Protein AF-A0A4Y9ZUT4-F1 (afdb_monomer_lite)

Secondary structure (DSSP, 8-state):
--PPPPPPP------------------------------------------HHHHHHHHHHHHHHHHHHHHHHHHHHHHHHHHHHHHHHHHHHHHHHHHHHHHHHHHHHHHHHHHHHHHHHHHHHHHHHIIIIIHHHTT----------S--------------------------TT--HHHHHH--PPP-PPP-----------PPPPPPP-----PPPP--SS--HHHHHHHHHHHHHHHHHHHHHTT-HHHHHHHHHTT--

Sequence (265 aa):
MKEARPVPQRSLFGISTESASNFASTRLTRSRSFARYIIQTVPANPPRMASNLSVLTKSHQIIASKKRQRKQQIKEITEFLTGFHKRKLAKTEEGKKKAIERDKQERLETRREQRKMLAEQAIENAAKVEKAYGAVIAGSDDDDEEWTGFGSDAKGKGKDEAEYSDEEQVATVTVVEDFDPDTLIHGEAPIPRSPSAGDVEPRQRAIKSEKPLKKVEKLKPKKIKYQTKAARKAETGKQRARRTEKAERAGGKASREKGKKGRKR

pLDDT: mean 71.62, std 17.48, range [37.62, 98.19]

Radius of gyration: 43.78 Å; chains: 1; bounding box: 89×67×124 Å

Foldseek 3Di:
DDDDDDDDDDDDDDDDDDDDDDPPPPPPPDDDDDDDPPPPPPPPDDPPPQPPVNVVVVVVVVVVVVVVVVVVVVVVVVCVVCVVVVVVVVVVVVVVVVVVVVVVVVVVVVVVVVVVVVVVVVVVVVVVCCVVCVVVVVPDPDDPPPPPPPDDDDDDPDPPPPPPPPPPPPPDDDDDPPPDVCCVVPNDDDDDDDDDDDDDDDDDDDDDDDDDDDDPPDDDPDPPVDDDPVVVVVVVVVVVVVVVVVLVVVCHPVNVVVVVVVPPD

Structure (mmCIF, N/CA/C/O backbone):
data_AF-A0A4Y9ZUT4-F1
#
_entry.id   AF-A0A4Y9ZUT4-F1
#
loop_
_atom_site.group_PDB
_atom_site.id
_atom_site.type_symbol
_atom_site.label_atom_id
_atom_site.label_alt_id
_atom_site.label_comp_id
_atom_site.label_asym_id
_atom_site.label_entity_id
_atom_site.label_seq_id
_atom_site.pdbx_PDB_ins_code
_atom_site.Cartn_x
_atom_site.Cartn_y
_atom_site.Cartn_z
_atom_site.occupancy
_atom_site.B_iso_or_equiv
_atom_site.auth_seq_id
_atom_site.auth_comp_id
_atom_site.auth_asym_id
_atom_site.auth_atom_id
_atom_site.pdbx_PDB_model_num
ATOM 1 N N . MET A 1 1 ? 11.509 -34.271 -36.272 1.00 47.62 1 MET A N 1
ATOM 2 C CA . MET A 1 1 ? 12.470 -34.065 -35.168 1.00 47.62 1 MET A CA 1
ATOM 3 C C . MET A 1 1 ? 11.773 -33.220 -34.113 1.00 47.62 1 MET A C 1
ATOM 5 O O . MET A 1 1 ? 11.338 -32.126 -34.438 1.00 47.62 1 MET A O 1
ATOM 9 N N . LYS A 1 2 ? 11.495 -33.775 -32.926 1.00 48.88 2 LYS A N 1
ATOM 10 C CA . LYS A 1 2 ? 10.764 -33.080 -31.852 1.00 48.88 2 LYS A CA 1
ATOM 11 C C . LYS A 1 2 ? 11.789 -32.565 -30.843 1.00 48.88 2 LYS A C 1
ATOM 13 O O . LYS A 1 2 ? 12.404 -33.373 -30.157 1.00 48.88 2 LYS A O 1
ATOM 18 N N . GLU A 1 3 ? 11.984 -31.252 -30.797 1.00 59.66 3 GLU A N 1
ATOM 19 C CA . GLU A 1 3 ? 12.875 -30.598 -29.837 1.00 59.66 3 GLU A CA 1
ATOM 20 C C . GLU A 1 3 ? 12.302 -30.690 -28.417 1.00 59.66 3 GLU A C 1
ATOM 22 O O . GLU A 1 3 ? 11.172 -30.275 -28.138 1.00 59.66 3 GLU A O 1
ATOM 27 N N . ALA A 1 4 ? 13.092 -31.278 -27.521 1.00 64.50 4 ALA A N 1
ATOM 28 C CA . ALA A 1 4 ? 12.808 -31.364 -26.099 1.00 64.50 4 ALA A CA 1
ATOM 29 C C . ALA A 1 4 ? 13.069 -30.002 -25.438 1.00 64.50 4 ALA A C 1
ATOM 31 O O . ALA A 1 4 ? 14.150 -29.434 -25.572 1.00 64.50 4 ALA A O 1
ATOM 32 N N . ARG A 1 5 ? 12.079 -29.473 -24.711 1.00 67.69 5 ARG A N 1
ATOM 33 C CA . ARG A 1 5 ? 12.234 -28.234 -23.936 1.00 67.69 5 ARG A CA 1
ATOM 34 C C . ARG A 1 5 ? 13.018 -28.508 -22.643 1.00 67.69 5 ARG A C 1
ATOM 36 O O . ARG A 1 5 ? 12.716 -29.502 -21.979 1.00 67.69 5 ARG A O 1
ATOM 43 N N . PRO A 1 6 ? 13.962 -27.638 -22.245 1.00 70.62 6 PRO A N 1
ATOM 44 C CA . PRO A 1 6 ? 14.722 -27.814 -21.014 1.00 70.62 6 PRO A CA 1
ATOM 45 C C . PRO A 1 6 ? 13.863 -27.541 -19.770 1.00 70.62 6 PRO A C 1
ATOM 47 O O . PRO A 1 6 ? 13.093 -26.581 -19.708 1.00 70.62 6 PRO A O 1
ATOM 50 N N . VAL A 1 7 ? 14.010 -28.411 -18.769 1.00 73.00 7 VAL A N 1
ATOM 51 C CA . VAL A 1 7 ? 13.389 -28.307 -17.442 1.00 73.00 7 VAL A CA 1
ATOM 52 C C . VAL A 1 7 ? 14.189 -27.306 -16.597 1.00 73.00 7 VAL A C 1
ATOM 54 O O . VAL A 1 7 ? 15.399 -27.489 -16.460 1.00 73.00 7 VAL A O 1
ATOM 57 N N . PRO A 1 8 ? 13.574 -26.273 -15.993 1.00 67.94 8 PRO A N 1
ATOM 58 C CA . PRO A 1 8 ? 14.297 -25.375 -15.101 1.00 67.94 8 PRO A CA 1
ATOM 59 C C . PRO A 1 8 ? 14.617 -26.078 -13.776 1.00 67.94 8 PRO A C 1
ATOM 61 O O . PRO A 1 8 ? 13.727 -26.587 -13.087 1.00 67.94 8 PRO A O 1
ATOM 64 N N . GLN A 1 9 ? 15.900 -26.089 -13.410 1.00 64.56 9 GLN A N 1
ATOM 65 C CA . GLN A 1 9 ? 16.360 -26.563 -12.110 1.00 64.56 9 GLN A CA 1
ATOM 66 C C . GLN A 1 9 ? 15.837 -25.640 -11.000 1.00 64.56 9 GLN A C 1
ATOM 68 O O . GLN A 1 9 ? 16.070 -24.432 -11.000 1.00 64.56 9 GLN A O 1
ATOM 73 N N . ARG A 1 10 ? 15.106 -26.220 -10.044 1.00 58.81 10 ARG A N 1
ATOM 74 C CA . ARG A 1 10 ? 14.674 -25.551 -8.813 1.00 58.81 10 ARG A CA 1
ATOM 75 C C . ARG A 1 10 ? 15.886 -25.347 -7.905 1.00 58.81 10 ARG A C 1
ATOM 77 O O . ARG A 1 10 ? 16.361 -26.304 -7.300 1.00 58.81 10 ARG A O 1
ATOM 84 N N . SER A 1 11 ? 16.344 -24.107 -7.775 1.00 62.19 11 SER A N 1
ATOM 85 C CA . SER A 1 11 ? 17.272 -23.709 -6.720 1.00 62.19 11 SER A CA 1
ATOM 86 C C . SER A 1 11 ? 16.556 -23.744 -5.365 1.00 62.19 11 SER A C 1
ATOM 88 O O . SER A 1 11 ? 15.568 -23.047 -5.124 1.00 62.19 11 SER A O 1
ATOM 90 N N . LEU A 1 12 ? 17.038 -24.609 -4.473 1.00 57.31 12 LEU A N 1
ATOM 91 C CA . LEU A 1 12 ? 16.654 -24.637 -3.066 1.00 57.31 12 LEU A CA 1
ATOM 92 C C . LEU A 1 12 ? 17.405 -23.511 -2.348 1.00 57.31 12 LEU A C 1
ATOM 94 O O . LEU A 1 12 ? 18.540 -23.689 -1.918 1.00 57.31 12 LEU A O 1
ATOM 98 N N . PHE A 1 13 ? 16.781 -22.339 -2.229 1.00 58.75 13 PHE A N 1
ATOM 99 C CA . PHE A 1 13 ? 17.259 -21.309 -1.310 1.00 58.75 13 PHE A CA 1
ATOM 100 C C . PHE A 1 13 ? 16.928 -21.728 0.125 1.00 58.75 13 PHE A C 1
ATOM 102 O O . PHE A 1 13 ? 15.766 -21.742 0.537 1.00 58.75 13 PHE A O 1
ATOM 109 N N . GLY A 1 14 ? 17.970 -22.111 0.864 1.00 54.47 14 GLY A N 1
ATOM 110 C CA . GLY A 1 14 ? 17.916 -22.381 2.293 1.00 54.47 14 GLY A CA 1
ATOM 111 C C . GLY A 1 14 ? 17.546 -21.119 3.066 1.00 54.47 14 GLY A C 1
ATOM 112 O O . GLY A 1 14 ? 18.194 -20.082 2.944 1.00 54.47 14 GLY A O 1
ATOM 113 N N . ILE A 1 15 ? 16.489 -21.213 3.867 1.00 53.53 15 ILE A N 1
ATOM 114 C CA . ILE A 1 15 ? 16.123 -20.186 4.839 1.00 53.53 15 ILE A CA 1
ATOM 115 C C . ILE A 1 15 ? 17.009 -20.419 6.062 1.00 53.53 15 ILE A C 1
ATOM 117 O O . ILE A 1 15 ? 16.770 -21.334 6.847 1.00 53.53 15 ILE A O 1
ATOM 121 N N . SER A 1 16 ? 18.054 -19.604 6.190 1.00 46.78 16 SER A N 1
ATOM 122 C CA . SER A 1 16 ? 18.794 -19.429 7.438 1.00 46.78 16 SER A CA 1
ATOM 123 C C . SER A 1 16 ? 17.849 -18.811 8.476 1.00 46.78 16 SER A C 1
ATOM 125 O O . SER A 1 16 ? 17.335 -17.707 8.292 1.00 46.78 16 SER A O 1
ATOM 127 N N . THR A 1 17 ? 17.567 -19.552 9.547 1.00 55.19 17 THR A N 1
ATOM 128 C CA . THR A 1 17 ? 16.934 -19.027 10.760 1.00 55.19 17 THR A CA 1
ATOM 129 C C . THR A 1 17 ? 18.015 -18.857 11.816 1.00 55.19 17 THR A C 1
ATOM 131 O O . THR A 1 17 ? 18.331 -19.797 12.546 1.00 55.19 17 THR A O 1
ATOM 134 N N . GLU A 1 18 ? 18.599 -17.665 11.884 1.00 50.94 18 GLU A N 1
ATOM 135 C CA . GLU A 1 18 ? 19.564 -17.316 12.919 1.00 50.94 18 GLU A CA 1
ATOM 136 C C . GLU A 1 18 ? 18.895 -16.716 14.158 1.00 50.94 18 GLU A C 1
ATOM 138 O O . GLU A 1 18 ? 18.122 -15.760 14.098 1.00 50.94 18 GLU A O 1
ATOM 143 N N . SER A 1 19 ? 19.349 -17.238 15.297 1.00 50.22 19 SER A N 1
ATOM 144 C CA . SER A 1 19 ? 19.519 -16.556 16.581 1.00 50.22 19 SER A CA 1
ATOM 145 C C . SER A 1 19 ? 18.283 -16.330 17.463 1.00 50.22 19 SER A C 1
ATOM 147 O O . SER A 1 19 ? 17.667 -15.269 17.519 1.00 50.22 19 SER A O 1
ATOM 149 N N . ALA A 1 20 ? 18.015 -17.339 18.295 1.00 53.94 20 ALA A N 1
ATOM 150 C CA . ALA A 1 20 ? 17.433 -17.133 19.612 1.00 53.94 20 ALA A CA 1
ATOM 151 C C . ALA A 1 20 ? 18.504 -16.525 20.537 1.00 53.94 20 ALA A C 1
ATOM 153 O O . ALA A 1 20 ? 19.479 -17.189 20.885 1.00 53.94 20 ALA A O 1
ATOM 154 N N . SER A 1 21 ? 18.331 -15.266 20.936 1.00 53.88 21 SER A N 1
ATOM 155 C CA . SER A 1 21 ? 19.167 -14.608 21.941 1.00 53.88 21 SER A CA 1
ATOM 156 C C . SER A 1 21 ? 18.517 -14.691 23.328 1.00 53.88 21 SER A C 1
ATOM 158 O O . SER A 1 21 ? 17.590 -13.970 23.681 1.00 53.88 21 SER A O 1
ATOM 160 N N . ASN A 1 22 ? 19.018 -15.657 24.097 1.00 53.09 22 ASN A N 1
ATOM 161 C CA . ASN A 1 22 ? 19.334 -15.613 25.527 1.00 53.09 22 ASN A CA 1
ATOM 162 C C . ASN A 1 22 ? 18.488 -14.697 26.432 1.00 53.09 22 ASN A C 1
ATOM 164 O O . ASN A 1 22 ? 18.837 -13.550 26.713 1.00 53.09 22 ASN A O 1
ATOM 168 N N . PHE A 1 23 ? 17.446 -15.283 27.025 1.00 43.66 23 PHE A N 1
ATOM 169 C CA . PHE A 1 23 ? 16.784 -14.759 28.217 1.00 43.66 23 PHE A CA 1
ATOM 170 C C . PHE A 1 23 ? 17.685 -15.015 29.439 1.00 43.66 23 PHE A C 1
ATOM 172 O O . PHE A 1 23 ? 17.654 -16.086 30.047 1.00 43.66 23 PHE A O 1
ATOM 179 N N . ALA A 1 24 ? 18.540 -14.048 29.774 1.00 52.94 24 ALA A N 1
ATOM 180 C CA . ALA A 1 24 ? 19.365 -14.086 30.976 1.00 52.94 24 ALA A CA 1
ATOM 181 C C . ALA A 1 24 ? 18.473 -13.993 32.229 1.00 52.94 24 ALA A C 1
ATOM 183 O O . ALA A 1 24 ? 18.119 -12.918 32.706 1.00 52.94 24 ALA A O 1
ATOM 184 N N . SER A 1 25 ? 18.096 -15.157 32.757 1.00 46.34 25 SER A N 1
ATOM 185 C CA . SER A 1 25 ? 17.451 -15.325 34.056 1.00 46.34 25 SER A CA 1
ATOM 186 C C . SER A 1 25 ? 18.481 -15.100 35.166 1.00 46.34 25 SER A C 1
ATOM 188 O O . SER A 1 25 ? 19.112 -16.044 35.645 1.00 46.34 25 SER A O 1
ATOM 190 N N . THR A 1 26 ? 18.630 -13.861 35.624 1.00 55.50 26 THR A N 1
ATOM 191 C CA . THR A 1 26 ? 19.371 -13.543 36.849 1.00 55.50 26 THR A CA 1
ATOM 192 C C . THR A 1 26 ? 18.562 -13.986 38.073 1.00 55.50 26 THR A C 1
ATOM 194 O O . THR A 1 26 ? 17.794 -13.238 38.675 1.00 55.50 26 THR A O 1
ATOM 197 N N . ARG A 1 27 ? 18.732 -15.256 38.464 1.00 49.75 27 ARG A N 1
ATOM 198 C CA . ARG A 1 27 ? 18.354 -15.732 39.801 1.00 49.75 27 ARG A CA 1
ATOM 199 C C . ARG A 1 27 ? 19.326 -15.125 40.803 1.00 49.75 27 ARG A C 1
ATOM 201 O O . ARG A 1 27 ? 20.401 -15.664 41.043 1.00 49.75 27 ARG A O 1
ATOM 208 N N . LEU A 1 28 ? 18.941 -13.997 41.389 1.00 46.38 28 LEU A N 1
ATOM 209 C CA . LEU A 1 28 ? 19.635 -13.441 42.540 1.00 46.38 28 LEU A CA 1
ATOM 210 C C . LEU A 1 28 ? 19.316 -14.322 43.758 1.00 46.38 28 LEU A C 1
ATOM 212 O O . LEU A 1 28 ? 18.291 -14.162 44.422 1.00 46.38 28 LEU A O 1
ATOM 216 N N . THR A 1 29 ? 20.183 -15.297 44.029 1.00 58.25 29 THR A N 1
ATOM 217 C CA . THR A 1 29 ? 20.204 -16.040 45.290 1.00 58.25 29 THR A CA 1
ATOM 218 C C . THR A 1 29 ? 20.582 -15.068 46.400 1.00 58.25 29 THR A C 1
ATOM 220 O O . THR A 1 29 ? 21.753 -14.760 46.616 1.00 58.25 29 THR A O 1
ATOM 223 N N . ARG A 1 30 ? 19.568 -14.533 47.081 1.00 54.62 30 ARG A N 1
ATOM 224 C CA . ARG A 1 30 ? 19.739 -13.701 48.270 1.00 54.62 30 ARG A CA 1
ATOM 225 C C . ARG A 1 30 ? 20.282 -14.594 49.384 1.00 54.62 30 ARG A C 1
ATOM 227 O O . ARG A 1 30 ? 19.571 -15.469 49.880 1.00 54.62 30 ARG A O 1
ATOM 234 N N . SER A 1 31 ? 21.552 -14.398 49.727 1.00 51.09 31 SER A N 1
ATOM 235 C CA . SER A 1 31 ? 22.194 -15.080 50.840 1.00 51.09 31 SER A CA 1
ATOM 236 C C . SER A 1 31 ? 21.422 -14.801 52.130 1.00 51.09 31 SER A C 1
ATOM 238 O O . SER A 1 31 ? 21.133 -13.664 52.510 1.00 51.09 31 SER A O 1
ATOM 240 N N . ARG A 1 32 ? 21.041 -15.893 52.789 1.00 57.94 32 ARG A N 1
ATOM 241 C CA . ARG A 1 32 ? 20.650 -15.918 54.191 1.00 57.94 32 ARG A CA 1
ATOM 242 C C . ARG A 1 32 ? 21.915 -15.739 55.014 1.00 57.94 32 ARG A C 1
ATOM 244 O O . ARG A 1 32 ? 22.658 -16.692 55.2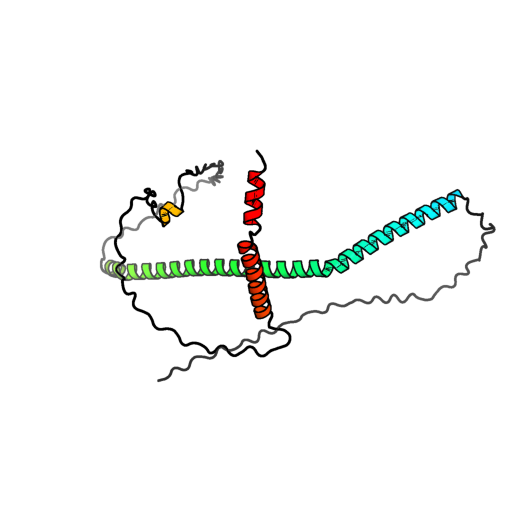00 1.00 57.94 32 ARG A O 1
ATOM 251 N N . SER A 1 33 ? 22.127 -14.538 55.521 1.00 54.09 33 SER A N 1
ATOM 252 C CA . SER A 1 33 ? 23.039 -14.292 56.636 1.00 54.09 33 SER A CA 1
ATOM 253 C C . SER A 1 33 ? 22.864 -12.847 57.068 1.00 54.09 33 SER A C 1
ATOM 255 O O . SER A 1 33 ? 23.255 -11.934 56.350 1.00 54.09 33 SER A O 1
ATOM 257 N N . PHE A 1 34 ? 22.178 -12.644 58.184 1.00 49.94 34 PHE A N 1
ATOM 258 C CA . PHE A 1 34 ? 22.751 -12.046 59.388 1.00 49.94 34 PHE A CA 1
ATOM 259 C C . PHE A 1 34 ? 21.607 -11.794 60.364 1.00 49.94 34 PHE A C 1
ATOM 261 O O . PHE A 1 34 ? 20.731 -10.959 60.137 1.00 49.94 34 PHE A O 1
ATOM 268 N N . ALA A 1 35 ? 21.630 -12.559 61.452 1.00 55.78 35 ALA A N 1
ATOM 269 C CA . ALA A 1 35 ? 20.893 -12.259 62.657 1.00 55.78 35 ALA A CA 1
ATOM 270 C C . ALA A 1 35 ? 21.234 -10.826 63.085 1.00 55.78 35 ALA A C 1
ATOM 272 O O . ALA A 1 35 ? 22.354 -10.536 63.500 1.00 55.78 35 ALA A O 1
ATOM 273 N N . ARG A 1 36 ? 20.268 -9.920 62.955 1.00 54.47 36 ARG A N 1
ATOM 274 C CA . ARG A 1 36 ? 20.248 -8.682 63.723 1.00 54.47 36 ARG A CA 1
ATOM 275 C C . ARG A 1 36 ? 19.111 -8.823 64.712 1.00 54.47 36 ARG A C 1
ATOM 277 O O . ARG A 1 36 ? 17.946 -8.839 64.324 1.00 54.47 36 ARG A O 1
ATOM 284 N N . TYR A 1 37 ? 19.490 -8.958 65.975 1.00 52.09 37 TYR A N 1
ATOM 285 C CA . TYR A 1 37 ? 18.661 -8.607 67.117 1.00 52.09 37 TYR A CA 1
ATOM 286 C C . TYR A 1 37 ? 18.134 -7.185 66.879 1.00 52.09 37 TYR A C 1
ATOM 288 O O . TYR A 1 37 ? 18.842 -6.202 67.090 1.00 52.09 37 TYR A O 1
ATOM 296 N N . ILE A 1 38 ? 16.915 -7.068 66.355 1.00 56.47 38 ILE A N 1
ATOM 297 C CA . ILE A 1 38 ? 16.186 -5.807 66.381 1.00 56.47 38 ILE A CA 1
ATOM 298 C C . ILE A 1 38 ? 15.551 -5.770 67.759 1.00 56.47 38 ILE A C 1
ATOM 300 O O . ILE A 1 38 ? 14.584 -6.475 68.035 1.00 56.47 38 ILE A O 1
ATOM 304 N N . ILE A 1 39 ? 16.165 -4.976 68.630 1.00 53.97 39 ILE A N 1
ATOM 305 C CA . ILE A 1 39 ? 15.568 -4.505 69.872 1.00 53.97 39 ILE A CA 1
ATOM 306 C C . ILE A 1 39 ? 14.182 -3.981 69.503 1.00 53.97 39 ILE A C 1
ATOM 308 O O . ILE A 1 39 ? 14.048 -3.000 68.771 1.00 53.97 39 ILE A O 1
ATOM 312 N N . GLN A 1 40 ? 13.154 -4.697 69.946 1.00 55.09 40 GLN A N 1
ATOM 313 C CA . GLN A 1 40 ? 11.762 -4.357 69.724 1.00 55.09 40 GLN A CA 1
ATOM 314 C C . GLN A 1 40 ? 11.434 -3.172 70.633 1.00 55.09 40 GLN A C 1
ATOM 316 O O . GLN A 1 40 ? 10.887 -3.325 71.721 1.00 55.09 40 GLN A O 1
ATOM 321 N N . THR A 1 41 ? 11.835 -1.972 70.209 1.00 58.88 41 THR A N 1
ATOM 322 C CA . THR A 1 41 ? 11.349 -0.723 70.782 1.00 58.88 41 THR A CA 1
ATOM 323 C C . THR A 1 41 ? 9.873 -0.624 70.429 1.00 58.88 41 THR A C 1
ATOM 325 O O . THR A 1 41 ? 9.478 -0.217 69.339 1.00 58.88 41 THR A O 1
ATOM 328 N N . VAL A 1 42 ? 9.034 -1.087 71.352 1.00 60.00 42 VAL A N 1
ATOM 329 C CA . VAL A 1 42 ? 7.593 -0.866 71.311 1.00 60.00 42 VAL A CA 1
ATOM 330 C C . VAL A 1 42 ? 7.403 0.655 71.287 1.00 60.00 42 VAL A C 1
ATOM 332 O O . VAL A 1 42 ? 7.832 1.315 72.237 1.00 60.00 42 VAL A O 1
ATOM 335 N N . PRO A 1 43 ? 6.843 1.261 70.223 1.00 61.41 43 PRO A N 1
ATOM 336 C CA . PRO A 1 43 ? 6.580 2.688 70.246 1.00 61.41 43 PRO A CA 1
ATOM 337 C C . PRO A 1 43 ? 5.531 2.934 71.333 1.00 61.41 43 PRO A C 1
ATOM 339 O O . PRO A 1 43 ? 4.368 2.568 71.183 1.00 61.41 43 PRO A O 1
ATOM 342 N N . ALA A 1 44 ? 5.961 3.529 72.446 1.00 58.94 44 ALA A N 1
ATOM 343 C CA . ALA A 1 44 ? 5.134 3.910 73.586 1.00 58.94 44 ALA A CA 1
ATOM 344 C C . ALA A 1 44 ? 4.230 5.110 73.245 1.00 58.94 44 ALA A C 1
ATOM 346 O O . ALA A 1 44 ? 4.275 6.155 73.885 1.00 58.94 44 ALA A O 1
ATOM 347 N N . ASN A 1 45 ? 3.427 4.985 72.192 1.00 66.25 45 ASN A N 1
ATOM 348 C CA . ASN A 1 45 ? 2.345 5.905 71.892 1.00 66.25 45 ASN A CA 1
ATOM 349 C C . ASN A 1 45 ? 1.121 5.081 71.482 1.00 66.25 45 ASN A C 1
ATOM 351 O O . ASN A 1 45 ? 1.185 4.381 70.466 1.00 66.25 45 ASN A O 1
ATOM 355 N N . PRO A 1 46 ? 0.003 5.155 72.231 1.00 68.62 46 PRO A N 1
ATOM 356 C CA . PRO A 1 46 ? -1.243 4.556 71.779 1.00 68.62 46 PRO A CA 1
ATOM 357 C C . PRO A 1 46 ? -1.612 5.159 70.416 1.00 68.62 46 PRO A C 1
ATOM 359 O O . PRO A 1 46 ? -1.230 6.304 70.137 1.00 68.62 46 PRO A O 1
ATOM 362 N N . PRO A 1 47 ? -2.334 4.422 69.552 1.00 64.12 47 PRO A N 1
ATOM 363 C CA . PRO A 1 47 ? -2.801 4.954 68.282 1.00 64.12 47 PRO A CA 1
ATOM 364 C C . PRO A 1 47 ? -3.597 6.229 68.565 1.00 64.12 47 PRO A C 1
ATOM 366 O O . PRO A 1 47 ? -4.737 6.177 69.023 1.00 64.12 47 PRO A O 1
ATOM 369 N N . ARG A 1 48 ? -2.974 7.394 68.337 1.00 68.56 48 ARG A N 1
ATOM 370 C CA . ARG A 1 48 ? -3.668 8.677 68.392 1.00 68.56 48 ARG A CA 1
ATOM 371 C C . ARG A 1 48 ? -4.783 8.559 67.373 1.00 68.56 48 ARG A C 1
ATOM 373 O O . ARG A 1 48 ? -4.492 8.386 66.188 1.00 68.56 48 ARG A O 1
ATOM 380 N N . MET A 1 49 ? -6.027 8.586 67.850 1.00 69.38 49 MET A N 1
ATOM 381 C CA . MET A 1 49 ? -7.218 8.590 67.008 1.00 69.38 49 MET A CA 1
ATOM 382 C C . MET A 1 49 ? -6.962 9.591 65.890 1.00 69.38 49 MET A C 1
ATOM 384 O O . MET A 1 49 ? -6.736 10.776 66.148 1.00 69.38 49 MET A O 1
ATOM 388 N N . ALA A 1 50 ? -6.837 9.074 64.668 1.00 71.12 50 ALA A N 1
ATOM 389 C CA . ALA A 1 50 ? -6.463 9.877 63.522 1.00 71.12 50 ALA A CA 1
ATOM 390 C C . ALA A 1 50 ? -7.443 11.049 63.459 1.00 71.12 50 ALA A C 1
ATOM 392 O O . ALA A 1 50 ? -8.653 10.832 63.470 1.00 71.12 50 ALA A O 1
ATOM 393 N N . SER A 1 51 ? -6.929 12.283 63.459 1.00 86.88 51 SER A N 1
ATOM 394 C CA . SER A 1 51 ? -7.793 13.463 63.469 1.00 86.88 51 SER A CA 1
ATOM 395 C C . SER A 1 51 ? -8.798 13.361 62.322 1.00 86.88 51 SER A C 1
ATOM 397 O O . SER A 1 51 ? -8.442 12.891 61.236 1.00 86.88 51 SER A O 1
ATOM 399 N N . ASN A 1 52 ? -10.042 13.787 62.535 1.00 85.81 52 ASN A N 1
ATOM 400 C CA . ASN A 1 52 ? -11.102 13.665 61.526 1.00 85.81 52 ASN A CA 1
ATOM 401 C C . ASN A 1 52 ? -10.681 14.253 60.167 1.00 85.81 52 ASN A C 1
ATOM 403 O O . ASN A 1 52 ? -10.977 13.685 59.118 1.00 85.81 52 ASN A O 1
ATOM 407 N N . LEU A 1 53 ? -9.884 15.328 60.185 1.00 86.50 53 LEU A N 1
ATOM 408 C CA . LEU A 1 53 ? -9.264 15.916 58.995 1.00 86.50 53 LEU A CA 1
ATOM 409 C C . LEU A 1 53 ? -8.316 14.947 58.277 1.00 86.50 53 LEU A C 1
ATOM 411 O O . LEU A 1 53 ? -8.356 14.829 57.052 1.00 86.50 53 LEU A O 1
ATOM 415 N N . SER A 1 54 ? -7.478 14.220 59.017 1.00 86.31 54 SER A N 1
ATOM 416 C CA . SER A 1 54 ? -6.575 13.214 58.448 1.00 86.31 54 SER A CA 1
ATOM 417 C C . SER A 1 54 ? -7.329 12.010 57.866 1.00 86.31 54 SER A C 1
ATOM 419 O O . SER A 1 54 ? -6.929 11.481 56.831 1.00 86.31 54 SER A O 1
ATOM 421 N N . VAL A 1 55 ? -8.445 11.598 58.477 1.00 88.12 55 VAL A N 1
ATOM 422 C CA . VAL A 1 55 ? -9.307 10.523 57.954 1.00 88.12 55 VAL A CA 1
ATOM 423 C C . VAL A 1 55 ? -9.994 10.973 56.663 1.00 88.12 55 VAL A C 1
ATOM 425 O O . VAL A 1 55 ? -9.968 10.255 55.658 1.00 88.12 55 VAL A O 1
ATOM 428 N N . LEU A 1 56 ? -10.536 12.194 56.650 1.00 88.44 56 LEU A N 1
ATOM 429 C CA . LEU A 1 56 ? -11.234 12.750 55.494 1.00 88.44 56 LEU A CA 1
ATOM 430 C C . LEU A 1 56 ? -10.284 12.964 54.305 1.00 88.44 56 LEU A C 1
ATOM 432 O O . LEU A 1 56 ? -10.569 12.518 53.194 1.00 88.44 56 LEU A O 1
ATOM 436 N N . THR A 1 57 ? -9.108 13.553 54.534 1.00 92.12 57 THR A N 1
ATOM 437 C CA . THR A 1 57 ? -8.089 13.762 53.487 1.00 92.12 57 THR A CA 1
ATOM 438 C C . THR A 1 57 ? -7.563 12.449 52.908 1.00 92.12 57 THR A C 1
ATOM 440 O O . THR A 1 57 ? -7.493 12.310 51.683 1.00 92.12 57 THR A O 1
ATOM 443 N N . LYS A 1 58 ? -7.279 11.444 53.750 1.00 89.94 58 LYS A N 1
ATOM 444 C CA . LYS A 1 58 ? -6.899 10.096 53.291 1.00 89.94 58 LYS A CA 1
ATOM 445 C C . LYS A 1 58 ? -8.000 9.462 52.441 1.00 89.94 58 LYS A C 1
ATOM 447 O O . LYS A 1 58 ? -7.702 8.884 51.397 1.00 89.94 58 LYS A O 1
ATOM 452 N N . SER A 1 59 ? -9.271 9.613 52.821 1.00 91.38 59 SER A N 1
ATOM 453 C CA . SER A 1 59 ? -10.392 9.078 52.036 1.00 91.38 59 SER A CA 1
ATOM 454 C C . SER A 1 59 ? -10.474 9.710 50.638 1.00 91.38 59 SER A C 1
ATOM 456 O O . SER A 1 59 ? -10.597 8.991 49.645 1.00 91.38 59 SER A O 1
ATOM 458 N N . HIS A 1 60 ? -10.288 11.031 50.524 1.00 94.44 60 HIS A N 1
ATOM 459 C CA . HIS A 1 60 ? -10.250 11.725 49.236 1.00 94.44 60 HIS A CA 1
ATOM 460 C C . HIS A 1 60 ? -9.070 11.281 48.368 1.00 94.44 60 HIS A C 1
ATOM 462 O O . HIS A 1 60 ? -9.250 11.055 47.169 1.00 94.44 60 HIS A O 1
ATOM 468 N N . GLN A 1 61 ? -7.888 11.090 48.960 1.00 94.62 61 GLN A N 1
ATOM 469 C CA . GLN A 1 61 ? -6.714 10.571 48.252 1.00 94.62 61 GLN A CA 1
ATOM 470 C C . GLN A 1 61 ? -6.949 9.148 47.729 1.00 94.62 61 GLN A C 1
ATOM 472 O O . GLN A 1 61 ? -6.648 8.862 46.569 1.00 94.62 61 GLN A O 1
ATOM 477 N N . ILE A 1 62 ? -7.560 8.278 48.539 1.00 94.06 62 ILE A N 1
ATOM 478 C CA . ILE A 1 62 ? -7.925 6.908 48.146 1.00 94.06 62 ILE A CA 1
ATOM 479 C C . ILE A 1 62 ? -8.973 6.919 47.023 1.00 94.06 62 ILE A C 1
ATOM 481 O O . ILE A 1 62 ? -8.898 6.129 46.081 1.00 94.06 62 ILE A O 1
ATOM 485 N N . ILE A 1 63 ? -9.956 7.819 47.075 1.00 94.75 63 ILE A N 1
ATOM 486 C CA . ILE A 1 63 ? -10.961 7.956 46.013 1.00 94.75 63 ILE A CA 1
ATOM 487 C C . ILE A 1 63 ? -10.311 8.469 44.722 1.00 94.75 63 ILE A C 1
ATOM 489 O O . ILE A 1 63 ? -10.606 7.956 43.639 1.00 94.75 63 ILE A O 1
ATOM 493 N N . ALA A 1 64 ? -9.415 9.453 44.815 1.00 95.50 64 ALA A N 1
ATOM 494 C CA . ALA A 1 64 ? -8.703 10.005 43.669 1.00 95.50 64 ALA A CA 1
ATOM 495 C C . ALA A 1 64 ? -7.792 8.962 43.005 1.00 95.50 64 ALA A C 1
ATOM 497 O O . ALA A 1 64 ? -7.817 8.823 41.778 1.00 95.50 64 ALA A O 1
ATOM 498 N N . SER A 1 65 ? -7.047 8.179 43.792 1.00 94.25 65 SER A N 1
ATOM 499 C CA . SER A 1 65 ? -6.202 7.099 43.274 1.00 94.25 65 SER A CA 1
ATOM 500 C C . SER A 1 65 ? -7.038 6.002 42.609 1.00 94.25 65 SER A C 1
ATOM 502 O O . SER A 1 65 ? -6.769 5.652 41.459 1.00 94.25 65 SER A O 1
ATOM 504 N N . LYS A 1 66 ? -8.138 5.560 43.238 1.00 95.94 66 LYS A N 1
ATOM 505 C CA . LYS A 1 66 ? -9.084 4.595 42.642 1.00 95.94 66 LYS A CA 1
ATOM 506 C C . LYS A 1 66 ? -9.730 5.110 41.352 1.00 95.94 66 LYS A C 1
ATOM 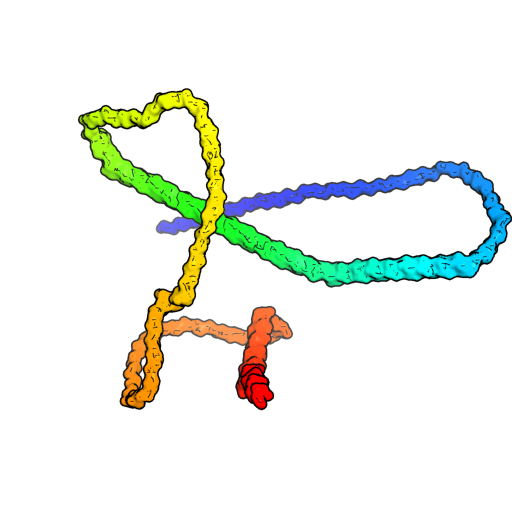508 O O . LYS A 1 66 ? -9.987 4.327 40.438 1.00 95.94 66 LYS A O 1
ATOM 513 N N . LYS A 1 67 ? -10.018 6.413 41.247 1.00 95.69 67 LYS A N 1
ATOM 514 C CA . LYS A 1 67 ? -10.527 7.027 40.005 1.00 95.69 67 LYS A CA 1
ATOM 515 C C . LYS A 1 67 ? -9.469 7.015 38.898 1.00 95.69 67 LYS A C 1
ATOM 517 O O . LYS A 1 67 ? -9.809 6.724 37.753 1.00 95.69 67 LYS A O 1
ATOM 522 N N . ARG A 1 68 ? -8.201 7.302 39.218 1.00 92.62 68 ARG A N 1
ATOM 523 C CA . ARG A 1 68 ? -7.084 7.230 38.256 1.00 92.62 68 ARG A CA 1
ATOM 524 C C . ARG A 1 68 ? -6.854 5.796 37.767 1.00 92.62 68 ARG A C 1
ATOM 526 O O . ARG A 1 68 ? -6.794 5.594 36.559 1.00 92.62 68 ARG A O 1
ATOM 533 N N . GLN A 1 69 ? -6.844 4.816 38.672 1.00 91.31 69 GLN A N 1
ATOM 534 C CA . GLN A 1 69 ? -6.700 3.393 38.333 1.00 91.31 69 GLN A CA 1
ATOM 535 C C . GLN A 1 69 ? -7.820 2.901 37.406 1.00 91.31 69 GLN A C 1
ATOM 537 O O . GLN A 1 69 ? -7.541 2.282 36.385 1.00 91.31 69 GLN A O 1
ATOM 542 N N . ARG A 1 70 ? -9.086 3.254 37.680 1.00 88.50 70 ARG A N 1
ATOM 543 C CA . ARG A 1 70 ? -10.208 2.912 36.786 1.00 88.50 70 ARG A CA 1
ATOM 544 C C . ARG A 1 70 ? -10.067 3.527 35.394 1.00 88.50 70 ARG A C 1
ATOM 546 O O . ARG A 1 70 ? -10.337 2.857 34.406 1.00 88.50 70 ARG A O 1
ATOM 553 N N . LYS A 1 71 ? -9.619 4.783 35.291 1.00 88.38 71 LYS A N 1
ATOM 554 C CA . LYS A 1 71 ? -9.353 5.421 33.988 1.00 88.38 71 LYS A CA 1
ATOM 555 C C . LYS A 1 71 ? -8.236 4.710 33.214 1.00 88.38 71 LYS A C 1
ATOM 557 O O . LYS A 1 71 ? -8.360 4.559 32.003 1.00 88.38 71 LYS A O 1
ATOM 562 N N . GLN A 1 72 ? -7.180 4.265 33.898 1.00 86.69 72 GLN A N 1
ATOM 563 C CA . GLN A 1 72 ? -6.082 3.500 33.294 1.00 86.69 72 GLN A CA 1
ATOM 564 C C . GLN A 1 72 ? -6.559 2.125 32.808 1.00 86.69 72 GLN A C 1
ATOM 566 O O . GLN A 1 72 ? -6.378 1.812 31.638 1.00 86.69 72 GLN A O 1
ATOM 571 N N . GLN A 1 73 ? -7.296 1.384 33.639 1.00 81.62 73 GLN A N 1
ATOM 572 C CA . GLN A 1 73 ? -7.906 0.106 33.253 1.00 81.62 73 GLN A CA 1
ATOM 573 C C . GLN A 1 73 ? -8.850 0.249 32.052 1.00 81.62 73 GLN A C 1
ATOM 575 O O . GLN A 1 73 ? -8.808 -0.558 31.131 1.00 81.62 73 GLN A O 1
ATOM 580 N N . ILE A 1 74 ? -9.679 1.300 32.009 1.00 77.00 74 ILE A N 1
ATOM 581 C CA . ILE A 1 74 ? -10.555 1.563 30.857 1.00 77.00 74 ILE A CA 1
ATOM 582 C C . ILE A 1 74 ? -9.727 1.838 29.596 1.00 77.00 74 ILE A C 1
ATOM 584 O O . ILE A 1 74 ? -10.093 1.363 28.526 1.00 77.00 74 ILE A O 1
ATOM 588 N N . LYS A 1 75 ? -8.608 2.566 29.699 1.00 77.88 75 LYS A N 1
ATOM 589 C CA . LYS A 1 75 ? -7.705 2.818 28.565 1.00 77.88 75 LYS A CA 1
ATOM 590 C C . LYS A 1 75 ? -7.045 1.529 28.060 1.00 77.88 75 LYS A C 1
ATOM 592 O O . LYS A 1 75 ? -6.972 1.317 26.856 1.00 77.88 75 LYS A O 1
ATOM 597 N N . GLU A 1 76 ? -6.626 0.649 28.961 1.00 72.56 76 GLU A N 1
ATOM 598 C CA . GLU A 1 76 ? -6.055 -0.656 28.610 1.00 72.56 76 GLU A CA 1
ATOM 599 C C . GLU A 1 76 ? -7.097 -1.575 27.958 1.00 72.56 76 GLU A C 1
ATOM 601 O O . GLU A 1 76 ? -6.819 -2.208 26.943 1.00 72.56 76 GLU A O 1
ATOM 606 N N . ILE A 1 77 ? -8.330 -1.599 28.475 1.00 70.19 77 ILE A N 1
ATOM 607 C CA . ILE A 1 77 ? -9.432 -2.389 27.908 1.00 70.19 77 ILE A CA 1
ATOM 608 C C . ILE A 1 77 ? -9.851 -1.844 26.538 1.00 70.19 77 ILE A C 1
ATOM 610 O O . ILE A 1 77 ? -10.088 -2.628 25.617 1.00 70.19 77 ILE A O 1
ATOM 614 N N . THR A 1 78 ? -9.919 -0.520 26.357 1.00 68.56 78 THR A N 1
ATOM 615 C CA . THR A 1 78 ? -10.219 0.067 25.042 1.00 68.56 78 THR A CA 1
ATOM 616 C C . THR A 1 78 ? -9.092 -0.194 24.052 1.00 68.56 78 THR A C 1
ATOM 618 O O . THR A 1 78 ? -9.369 -0.511 22.899 1.00 68.56 78 THR A O 1
ATOM 621 N N . GLU A 1 79 ? -7.830 -0.152 24.471 1.00 69.75 79 GLU A N 1
ATOM 622 C CA . GLU A 1 79 ? -6.686 -0.498 23.627 1.00 69.75 79 GLU A CA 1
ATOM 623 C C . GLU A 1 79 ? -6.641 -1.993 23.274 1.00 69.75 79 GLU A C 1
ATOM 625 O O . GLU A 1 79 ? -6.391 -2.350 22.122 1.00 69.75 79 GLU A O 1
ATOM 630 N N . PHE A 1 80 ? -6.985 -2.873 24.213 1.00 64.50 80 PHE A N 1
ATOM 631 C CA . PHE A 1 80 ? -7.099 -4.313 23.988 1.00 64.50 80 PHE A CA 1
ATOM 632 C C . PHE A 1 80 ? -8.252 -4.658 23.029 1.00 64.50 80 PHE A C 1
ATOM 634 O O . PHE A 1 80 ? -8.061 -5.408 22.067 1.00 64.50 80 PHE A O 1
ATOM 641 N N . LEU A 1 81 ? -9.429 -4.047 23.216 1.00 65.69 81 LEU A N 1
ATOM 642 C CA . LEU A 1 81 ? -10.596 -4.231 22.342 1.00 65.69 81 LEU A CA 1
ATOM 643 C C . LEU A 1 81 ? -10.408 -3.572 20.963 1.00 65.69 81 LEU A C 1
ATOM 645 O O . LEU A 1 81 ? -10.861 -4.113 19.952 1.00 65.69 81 LEU A O 1
ATOM 649 N N . THR A 1 82 ? -9.683 -2.452 20.878 1.00 68.31 82 THR A N 1
ATOM 650 C CA . THR A 1 82 ? -9.313 -1.818 19.596 1.00 68.31 82 THR A CA 1
ATOM 651 C C . THR A 1 82 ? -8.070 -2.434 18.959 1.00 68.31 82 THR A C 1
ATOM 653 O O . THR A 1 82 ? -7.809 -2.186 17.782 1.00 68.31 82 THR A O 1
ATOM 656 N N . GLY A 1 83 ? -7.335 -3.302 19.657 1.00 78.50 83 GLY A N 1
ATOM 657 C CA . GLY A 1 83 ? -6.142 -3.969 19.138 1.00 78.50 83 GLY A CA 1
ATOM 658 C C . GLY A 1 83 ? -6.415 -4.788 17.875 1.00 78.50 83 GLY A C 1
ATOM 659 O O . GLY A 1 83 ? -5.571 -4.857 16.983 1.00 78.50 83 GLY A O 1
ATOM 660 N N . PHE A 1 84 ? -7.620 -5.350 17.727 1.00 81.69 84 PHE A N 1
ATOM 661 C CA . PHE A 1 84 ? -8.027 -6.002 16.479 1.00 81.69 84 PHE A CA 1
ATOM 662 C C . PHE A 1 84 ? -8.201 -5.002 15.331 1.00 81.69 84 PHE A C 1
ATOM 664 O O . PHE A 1 84 ? -7.787 -5.288 14.209 1.00 81.69 84 PHE A O 1
ATOM 671 N N . HIS A 1 85 ? -8.767 -3.823 15.605 1.00 83.44 85 HIS A N 1
ATOM 672 C CA . HIS A 1 85 ? -8.873 -2.749 14.620 1.00 83.44 85 HIS A CA 1
ATOM 673 C C . HIS A 1 85 ? -7.485 -2.232 14.229 1.00 83.44 85 HIS A C 1
ATOM 675 O O . HIS A 1 85 ? -7.190 -2.179 13.040 1.00 83.44 85 HIS A O 1
ATOM 681 N N . LYS A 1 86 ? -6.594 -1.999 15.203 1.00 86.81 86 LYS A N 1
ATOM 682 C CA . LYS A 1 86 ? -5.192 -1.611 14.970 1.00 86.81 86 LYS A CA 1
ATOM 683 C C . LYS A 1 86 ? -4.438 -2.647 14.127 1.00 86.81 86 LYS A C 1
ATOM 685 O O . LYS A 1 86 ? -3.883 -2.294 13.095 1.00 86.81 86 LYS A O 1
ATOM 690 N N . ARG A 1 87 ? -4.487 -3.941 14.480 1.00 87.38 87 ARG A N 1
ATOM 691 C CA . ARG A 1 87 ? -3.860 -5.021 13.685 1.00 87.38 87 ARG A CA 1
ATOM 692 C C . ARG A 1 87 ? -4.464 -5.149 12.290 1.00 87.38 87 ARG A C 1
ATOM 694 O O . ARG A 1 87 ? -3.759 -5.476 11.341 1.00 87.38 87 ARG A O 1
ATOM 701 N N . LYS A 1 88 ? -5.775 -4.943 12.156 1.00 92.00 88 LYS A N 1
ATOM 702 C CA . LYS A 1 88 ? -6.452 -4.994 10.859 1.00 92.00 88 LYS A CA 1
ATOM 703 C C . LYS A 1 88 ? -6.033 -3.819 9.977 1.00 92.00 88 LYS A C 1
ATOM 705 O O . LYS A 1 88 ? -5.746 -4.058 8.811 1.00 92.00 88 LYS A O 1
ATOM 710 N N . LEU A 1 89 ? -5.957 -2.608 10.531 1.00 91.50 89 LEU A N 1
ATOM 711 C CA . LEU A 1 89 ? -5.440 -1.431 9.834 1.00 91.50 89 LEU A CA 1
ATOM 712 C C . LEU A 1 89 ? -3.982 -1.638 9.424 1.00 91.50 89 LEU A C 1
ATOM 714 O O . LEU A 1 89 ? -3.693 -1.547 8.235 1.00 91.50 89 LEU A O 1
ATOM 718 N N . ALA A 1 90 ? -3.123 -2.076 10.348 1.00 93.19 90 ALA A N 1
ATOM 719 C CA . ALA A 1 90 ? -1.724 -2.395 10.062 1.00 93.19 90 ALA A CA 1
ATOM 720 C C . ALA A 1 90 ? -1.588 -3.400 8.906 1.00 93.19 90 ALA A C 1
ATOM 722 O O . ALA A 1 90 ? -0.926 -3.112 7.917 1.00 93.19 90 ALA A O 1
ATOM 723 N N . LYS A 1 91 ? -2.329 -4.518 8.933 1.00 96.12 91 LYS A N 1
ATOM 724 C CA . LYS A 1 91 ? -2.337 -5.491 7.824 1.00 96.12 91 LYS A CA 1
ATOM 725 C C . LYS A 1 91 ? -2.803 -4.890 6.499 1.00 96.12 91 LYS A C 1
ATOM 727 O O . LYS A 1 91 ? -2.272 -5.233 5.445 1.00 96.12 91 LYS A O 1
ATOM 732 N N . THR A 1 92 ? -3.823 -4.030 6.522 1.00 95.62 92 THR A N 1
ATOM 733 C CA . THR A 1 92 ? -4.298 -3.375 5.294 1.00 95.62 92 THR A CA 1
ATOM 734 C C . THR A 1 92 ? -3.303 -2.350 4.764 1.00 95.62 92 THR A C 1
ATOM 736 O O . THR A 1 92 ? -3.142 -2.245 3.553 1.00 95.62 92 THR A O 1
ATOM 739 N N . GLU A 1 93 ? -2.622 -1.619 5.641 1.00 96.12 93 GLU A N 1
ATOM 740 C CA . GLU A 1 93 ? -1.599 -0.639 5.278 1.00 96.12 93 GLU A CA 1
ATOM 741 C C . GLU A 1 93 ? -0.341 -1.323 4.749 1.00 96.12 93 GLU A C 1
ATOM 743 O O . GLU A 1 93 ? 0.144 -0.942 3.691 1.00 96.12 93 GLU A O 1
ATOM 748 N N . GLU A 1 94 ? 0.135 -2.380 5.405 1.00 96.38 94 GLU A N 1
ATOM 749 C CA . GLU A 1 94 ? 1.235 -3.220 4.918 1.00 96.38 94 GLU A CA 1
ATOM 750 C C . GLU A 1 94 ? 0.921 -3.815 3.541 1.00 96.38 94 GLU A C 1
ATOM 752 O O . GLU A 1 94 ? 1.769 -3.801 2.651 1.00 96.38 94 GLU A O 1
ATOM 757 N N . GLY A 1 95 ? -0.310 -4.295 3.331 1.00 97.25 95 GLY A N 1
ATOM 758 C CA . GLY A 1 95 ? -0.749 -4.792 2.026 1.00 97.25 95 GLY A CA 1
ATOM 759 C C . GLY A 1 95 ? -0.716 -3.714 0.938 1.00 97.25 95 GLY A C 1
ATOM 760 O O . GLY A 1 95 ? -0.248 -3.976 -0.168 1.00 97.25 95 GLY A O 1
ATOM 761 N N . LYS A 1 96 ? -1.164 -2.491 1.254 1.00 97.50 96 LYS A N 1
ATOM 762 C CA . LYS A 1 96 ? -1.104 -1.345 0.332 1.00 97.50 96 LYS A CA 1
ATOM 763 C C . LYS A 1 96 ? 0.335 -0.923 0.038 1.00 97.50 96 LYS A C 1
ATOM 765 O O . LYS A 1 96 ? 0.666 -0.719 -1.123 1.00 97.50 96 LYS A O 1
ATOM 770 N N . LYS A 1 97 ? 1.188 -0.831 1.063 1.00 97.62 97 LYS A N 1
ATOM 771 C CA . LYS A 1 97 ? 2.606 -0.465 0.921 1.00 97.62 97 LYS A CA 1
ATOM 772 C C . LYS A 1 97 ? 3.337 -1.443 0.002 1.00 97.62 97 LYS A C 1
ATOM 774 O O . LYS A 1 97 ? 3.922 -1.006 -0.979 1.00 97.62 97 LYS A O 1
ATOM 779 N N . LYS A 1 98 ? 3.169 -2.753 0.216 1.00 97.31 98 LYS A N 1
ATOM 780 C CA . LYS A 1 98 ? 3.755 -3.794 -0.650 1.00 97.31 98 LYS A CA 1
ATOM 781 C C . LYS A 1 98 ? 3.270 -3.723 -2.100 1.00 97.31 98 LYS A C 1
ATOM 783 O O . LYS A 1 98 ? 4.043 -3.986 -3.014 1.00 97.31 98 LYS A O 1
ATOM 788 N N . ALA A 1 99 ? 1.998 -3.390 -2.325 1.00 96.31 99 ALA A N 1
ATOM 789 C CA . ALA A 1 99 ? 1.472 -3.219 -3.679 1.00 96.31 99 ALA A CA 1
ATOM 790 C C . ALA A 1 99 ? 2.089 -1.998 -4.381 1.00 96.31 99 ALA A C 1
ATOM 792 O O . ALA A 1 99 ? 2.494 -2.104 -5.533 1.00 96.31 99 ALA A O 1
ATOM 793 N N . ILE A 1 100 ? 2.215 -0.874 -3.669 1.00 97.44 100 ILE A N 1
ATOM 794 C CA . ILE A 1 100 ? 2.845 0.351 -4.184 1.00 97.44 100 ILE A CA 1
ATOM 795 C C . ILE A 1 100 ? 4.339 0.134 -4.452 1.00 97.44 100 ILE A C 1
ATOM 797 O O . ILE A 1 100 ? 4.863 0.622 -5.446 1.00 97.44 100 ILE A O 1
ATOM 801 N N . GLU A 1 101 ? 5.040 -0.584 -3.574 1.00 97.38 101 GLU A N 1
ATOM 802 C CA . GLU A 1 101 ? 6.458 -0.914 -3.754 1.00 97.38 101 GLU A CA 1
ATOM 803 C C . GLU A 1 101 ? 6.682 -1.776 -4.997 1.00 97.38 101 GLU A C 1
ATOM 805 O O . GLU A 1 101 ? 7.572 -1.463 -5.785 1.00 97.38 101 GLU A O 1
ATOM 810 N N . ARG A 1 102 ? 5.839 -2.795 -5.217 1.00 97.12 102 ARG A N 1
ATOM 811 C CA . ARG A 1 102 ? 5.891 -3.619 -6.432 1.00 97.12 102 ARG A CA 1
ATOM 812 C C . ARG A 1 102 ? 5.644 -2.782 -7.693 1.00 97.12 102 ARG A C 1
ATOM 814 O O . ARG A 1 102 ? 6.443 -2.846 -8.614 1.00 97.12 102 ARG A O 1
ATOM 821 N N . ASP A 1 103 ? 4.598 -1.959 -7.710 1.00 97.00 103 ASP A N 1
ATOM 822 C CA . ASP A 1 103 ? 4.265 -1.107 -8.863 1.00 97.00 103 ASP A CA 1
ATOM 823 C C . ASP A 1 103 ? 5.393 -0.110 -9.196 1.00 97.00 103 ASP A C 1
ATOM 825 O O . ASP A 1 103 ? 5.776 0.078 -10.351 1.00 97.00 103 ASP A O 1
ATOM 829 N N . LYS A 1 104 ? 6.022 0.476 -8.167 1.00 98.19 104 LYS A N 1
ATOM 830 C CA . LYS A 1 104 ? 7.205 1.331 -8.343 1.00 98.19 104 LYS A CA 1
ATOM 831 C C . LYS A 1 104 ? 8.397 0.567 -8.921 1.00 98.19 104 LYS A C 1
ATOM 833 O O . LYS A 1 104 ? 9.104 1.125 -9.758 1.00 98.19 104 LYS A O 1
ATOM 838 N N . GLN A 1 105 ? 8.641 -0.663 -8.470 1.00 97.88 105 GLN A N 1
ATOM 839 C CA . GLN A 1 105 ? 9.719 -1.507 -8.994 1.00 97.88 105 GLN A CA 1
ATOM 840 C C . GLN A 1 105 ? 9.477 -1.854 -10.464 1.00 97.88 105 GLN A C 1
ATOM 842 O O . GLN A 1 105 ? 10.348 -1.585 -11.287 1.00 97.88 105 GLN A O 1
ATOM 847 N N . GLU A 1 106 ? 8.273 -2.309 -10.809 1.00 97.12 106 GLU A N 1
ATOM 848 C CA . GLU A 1 106 ? 7.877 -2.620 -12.189 1.00 97.12 106 GLU A CA 1
ATOM 849 C C . GLU A 1 106 ? 8.015 -1.385 -13.100 1.00 97.12 106 GLU A C 1
ATOM 851 O O . GLU A 1 106 ? 8.563 -1.456 -14.203 1.00 97.12 106 GLU A O 1
ATOM 856 N N . ARG A 1 107 ? 7.627 -0.196 -12.622 1.00 98.00 107 ARG A N 1
ATOM 857 C CA . ARG A 1 107 ? 7.810 1.058 -13.373 1.00 98.00 107 ARG A CA 1
ATOM 858 C C . ARG A 1 107 ? 9.282 1.432 -13.586 1.00 98.00 107 ARG A C 1
ATOM 860 O O . ARG A 1 107 ? 9.637 2.017 -14.609 1.00 98.00 107 ARG A O 1
ATOM 867 N N . LEU A 1 108 ? 10.151 1.151 -12.619 1.00 97.75 108 LEU A N 1
ATOM 868 C CA . LEU A 1 108 ? 11.587 1.397 -12.768 1.00 97.75 108 LEU A CA 1
ATOM 869 C C . LEU A 1 108 ? 12.239 0.382 -13.711 1.00 97.75 108 LEU A C 1
ATOM 871 O O . LEU A 1 108 ? 13.098 0.767 -14.503 1.00 97.75 108 LEU A O 1
ATOM 875 N N . GLU A 1 109 ? 11.834 -0.883 -13.641 1.00 97.56 109 GLU A N 1
ATOM 876 C CA . GLU A 1 109 ? 12.314 -1.957 -14.513 1.00 97.56 109 GLU A CA 1
ATOM 877 C C . GLU A 1 109 ? 11.916 -1.706 -15.964 1.00 97.56 109 GLU A C 1
ATOM 879 O O . GLU A 1 109 ? 12.795 -1.628 -16.817 1.00 97.56 109 GLU A O 1
ATOM 884 N N . THR A 1 110 ? 10.645 -1.403 -16.226 1.00 97.19 110 THR A N 1
ATOM 885 C CA . THR A 1 110 ? 10.171 -1.022 -17.568 1.00 97.19 110 THR A CA 1
ATOM 886 C C . THR A 1 110 ? 10.930 0.180 -18.132 1.00 97.19 110 THR A C 1
ATOM 888 O O . THR A 1 110 ? 11.330 0.175 -19.295 1.00 97.19 110 THR A O 1
ATOM 891 N N . ARG A 1 111 ? 11.228 1.199 -17.312 1.00 98.00 111 ARG A N 1
ATOM 892 C CA . ARG A 1 111 ? 12.052 2.341 -17.746 1.00 98.00 111 ARG A CA 1
ATOM 893 C C . ARG A 1 111 ? 13.492 1.935 -18.069 1.00 98.00 111 ARG A C 1
ATOM 895 O O . ARG A 1 111 ? 14.090 2.485 -18.993 1.00 98.00 111 ARG A O 1
ATOM 902 N N . ARG A 1 112 ? 14.075 1.010 -17.300 1.00 98.06 112 AR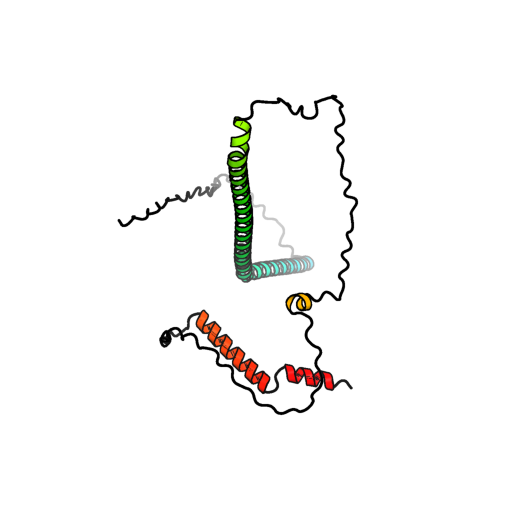G A N 1
ATOM 903 C CA . ARG A 1 112 ? 15.421 0.473 -17.562 1.00 98.06 112 ARG A CA 1
ATOM 904 C C . ARG A 1 112 ? 15.439 -0.346 -18.848 1.00 98.06 112 ARG A C 1
ATOM 906 O O . ARG A 1 112 ? 16.353 -0.167 -19.642 1.00 98.06 112 ARG A O 1
ATOM 913 N N . GLU A 1 113 ? 14.439 -1.191 -19.064 1.00 97.50 113 GLU A N 1
ATOM 914 C CA . GLU A 1 113 ? 14.286 -2.001 -20.274 1.00 97.50 113 GLU A CA 1
ATOM 915 C C . GLU A 1 113 ? 14.117 -1.124 -21.513 1.00 97.50 113 GLU A C 1
ATOM 917 O O . GLU A 1 113 ? 14.839 -1.310 -22.484 1.00 97.50 113 GLU A O 1
ATOM 922 N N . GLN A 1 114 ? 13.271 -0.092 -21.454 1.00 97.50 114 GLN A N 1
ATOM 923 C CA . GLN A 1 114 ? 13.117 0.870 -22.551 1.00 97.50 114 GLN A CA 1
ATOM 924 C C . GLN A 1 114 ? 14.437 1.559 -22.909 1.00 97.50 114 GLN A C 1
ATOM 926 O O . GLN A 1 114 ? 14.777 1.675 -24.083 1.00 97.50 114 GLN A O 1
ATOM 931 N N . ARG A 1 115 ? 15.212 1.988 -21.905 1.00 97.88 115 ARG A N 1
ATOM 932 C CA . ARG A 1 115 ? 16.531 2.594 -22.141 1.00 97.88 115 ARG A CA 1
ATOM 933 C C . ARG A 1 115 ? 17.516 1.609 -22.766 1.00 97.88 115 ARG A C 1
ATOM 935 O O . ARG A 1 115 ? 18.264 2.010 -23.648 1.00 97.88 115 ARG A O 1
ATOM 942 N N . LYS A 1 116 ? 17.512 0.346 -22.328 1.00 98.00 116 LYS A N 1
ATOM 943 C CA . LYS A 1 116 ? 18.358 -0.708 -22.908 1.00 98.00 116 LYS A CA 1
ATOM 944 C C . LYS A 1 116 ? 17.986 -0.988 -24.360 1.00 98.00 116 LYS A C 1
ATOM 946 O O . LYS A 1 116 ? 18.865 -0.943 -25.205 1.00 98.00 116 LYS A O 1
ATOM 951 N N . MET A 1 117 ? 16.696 -1.150 -24.653 1.00 97.31 117 MET A N 1
ATOM 952 C CA . MET A 1 117 ? 16.196 -1.355 -26.016 1.00 97.31 117 MET A CA 1
ATOM 953 C C . MET A 1 117 ? 16.604 -0.213 -26.954 1.00 97.31 117 MET A C 1
ATOM 955 O O . MET A 1 117 ? 17.050 -0.463 -28.066 1.00 97.31 117 MET A O 1
ATOM 959 N N . LEU A 1 118 ? 16.487 1.043 -26.508 1.00 97.31 118 LEU A N 1
ATOM 960 C CA . LEU A 1 118 ? 16.920 2.195 -27.306 1.00 97.31 118 LEU A CA 1
ATOM 961 C C . LEU A 1 118 ? 18.441 2.235 -27.497 1.00 97.31 118 LEU A C 1
ATOM 963 O O . LEU A 1 118 ? 18.901 2.580 -28.580 1.00 97.31 118 LEU A O 1
ATOM 967 N N . ALA A 1 119 ? 19.219 1.874 -26.473 1.00 97.88 119 ALA A N 1
ATOM 968 C CA . ALA A 1 119 ? 20.674 1.798 -26.580 1.00 97.88 119 ALA A CA 1
ATOM 969 C C . ALA A 1 119 ? 21.113 0.698 -27.561 1.00 97.88 119 ALA A C 1
ATOM 971 O O . ALA A 1 119 ? 21.968 0.940 -28.405 1.00 97.88 119 ALA A O 1
ATOM 972 N N . GLU A 1 120 ? 20.491 -0.479 -27.498 1.00 97.50 120 GLU A N 1
ATOM 973 C CA . GLU A 1 120 ? 20.730 -1.586 -28.431 1.00 97.50 120 GLU A CA 1
ATOM 974 C C . GLU A 1 120 ? 20.368 -1.186 -29.866 1.00 97.50 120 GLU A C 1
ATOM 976 O O . GLU A 1 120 ? 21.178 -1.356 -30.772 1.00 97.50 120 GLU A O 1
ATOM 981 N N . GLN A 1 121 ? 19.210 -0.549 -30.071 1.00 97.62 121 GLN A N 1
ATOM 982 C CA . GLN A 1 121 ? 18.822 -0.019 -31.382 1.00 97.62 121 GLN A CA 1
ATOM 983 C C . GLN A 1 121 ? 19.800 1.040 -31.895 1.00 97.62 121 GLN A C 1
ATOM 985 O O . GLN A 1 121 ? 20.108 1.056 -33.083 1.00 97.62 121 GLN A O 1
ATOM 990 N N . ALA A 1 122 ? 20.303 1.919 -31.025 1.00 97.38 122 ALA A N 1
ATOM 991 C CA . ALA A 1 122 ? 21.299 2.914 -31.407 1.00 97.38 122 ALA A CA 1
ATOM 992 C C . ALA A 1 122 ? 22.616 2.256 -31.845 1.00 97.38 122 ALA A C 1
ATOM 994 O O . ALA A 1 122 ? 23.169 2.651 -32.868 1.00 97.38 122 ALA A O 1
ATOM 995 N N . ILE A 1 123 ? 23.074 1.219 -31.132 1.00 96.88 123 ILE A N 1
ATOM 996 C CA . ILE A 1 123 ? 24.264 0.436 -31.499 1.00 96.88 123 ILE A CA 1
ATOM 997 C C . IL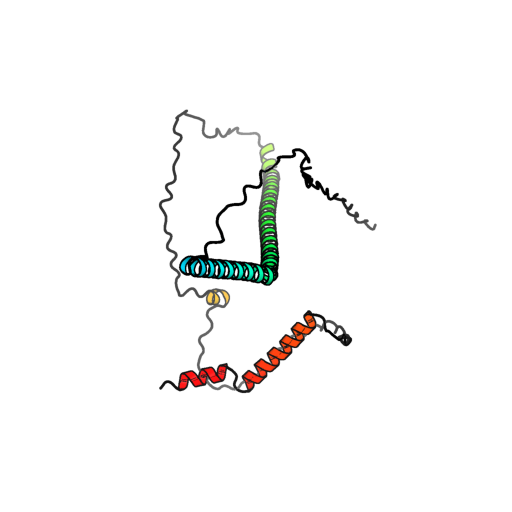E A 1 123 ? 24.048 -0.279 -32.838 1.00 96.88 123 ILE A C 1
ATOM 999 O O . ILE A 1 123 ? 24.901 -0.209 -33.718 1.00 96.88 123 ILE A O 1
ATOM 1003 N N . GLU A 1 124 ? 22.897 -0.926 -33.034 1.00 97.00 124 GLU A N 1
ATOM 1004 C CA . GLU A 1 124 ? 22.567 -1.571 -34.308 1.00 97.00 124 GLU A CA 1
ATOM 1005 C C . GLU A 1 124 ? 22.494 -0.570 -35.463 1.00 97.00 124 GLU A C 1
ATOM 1007 O O . GLU A 1 124 ? 22.929 -0.870 -36.575 1.00 97.00 124 GLU A O 1
ATOM 1012 N N . ASN A 1 125 ? 21.924 0.611 -35.223 1.00 95.94 125 ASN A N 1
ATOM 1013 C CA . ASN A 1 125 ? 21.829 1.663 -36.225 1.00 95.94 125 ASN A CA 1
ATOM 1014 C C . ASN A 1 125 ? 23.214 2.218 -36.570 1.00 95.94 125 ASN A C 1
ATOM 1016 O O . ASN A 1 125 ? 23.511 2.356 -37.753 1.00 95.94 125 ASN A O 1
ATOM 1020 N N . ALA A 1 126 ? 24.075 2.453 -35.575 1.00 94.94 126 ALA A N 1
ATOM 1021 C CA . ALA A 1 126 ? 25.463 2.852 -35.792 1.00 94.94 126 ALA A CA 1
ATOM 1022 C C . ALA A 1 126 ? 26.218 1.801 -36.620 1.00 94.94 126 ALA A C 1
ATOM 1024 O O . ALA A 1 126 ? 26.764 2.130 -37.669 1.00 94.94 126 ALA A O 1
ATOM 1025 N N . ALA A 1 127 ? 26.125 0.520 -36.248 1.00 94.06 127 ALA A N 1
ATOM 1026 C CA . ALA A 1 127 ? 26.752 -0.572 -36.992 1.00 94.06 127 ALA A CA 1
ATOM 1027 C C . ALA A 1 127 ? 26.231 -0.690 -38.439 1.00 94.06 127 ALA A C 1
ATOM 1029 O O . ALA A 1 127 ? 26.989 -1.010 -39.355 1.00 94.06 127 ALA A O 1
ATOM 1030 N N . LYS A 1 128 ? 24.938 -0.423 -38.684 1.00 93.62 128 LYS A N 1
ATOM 1031 C CA . LYS A 1 128 ? 24.366 -0.383 -40.045 1.00 93.62 128 LYS A CA 1
ATOM 1032 C C . LYS A 1 128 ? 24.915 0.787 -40.861 1.00 93.62 128 LYS A C 1
ATOM 1034 O O . LYS A 1 128 ? 25.204 0.595 -42.040 1.00 93.62 128 LYS A O 1
ATOM 1039 N N . VAL A 1 129 ? 25.061 1.966 -40.255 1.00 93.25 129 VAL A N 1
ATOM 1040 C CA . VAL A 1 129 ? 25.633 3.156 -40.907 1.00 93.25 129 VAL A CA 1
ATOM 1041 C C . VAL A 1 129 ? 27.109 2.932 -41.224 1.00 93.25 129 VAL A C 1
ATOM 1043 O O . VAL A 1 129 ? 27.508 3.135 -42.366 1.00 93.25 129 VAL A O 1
ATOM 1046 N N . GLU A 1 130 ? 27.895 2.427 -40.274 1.00 89.12 130 GLU A N 1
ATOM 1047 C CA . GLU A 1 130 ? 29.298 2.055 -40.496 1.00 89.12 130 GLU A CA 1
ATOM 1048 C C . GLU A 1 130 ? 29.433 1.004 -41.600 1.00 89.12 130 GLU A C 1
ATOM 1050 O O . GLU A 1 130 ? 30.283 1.123 -42.475 1.00 89.12 130 GLU A O 1
ATOM 1055 N N . LYS A 1 131 ? 28.550 0.002 -41.639 1.00 90.56 131 LYS A N 1
ATOM 1056 C CA . LYS A 1 131 ? 28.560 -0.997 -42.713 1.00 90.56 131 LYS A CA 1
ATOM 1057 C C . LYS A 1 131 ? 28.215 -0.403 -44.083 1.00 90.56 131 LYS A C 1
ATOM 1059 O O . LYS A 1 131 ? 28.760 -0.855 -45.086 1.00 90.56 131 LYS A O 1
ATOM 1064 N N . ALA A 1 132 ? 27.291 0.556 -44.141 1.00 89.81 132 ALA A N 1
ATOM 1065 C CA . ALA A 1 132 ? 26.845 1.167 -45.392 1.00 89.81 132 ALA A CA 1
ATOM 1066 C C . ALA A 1 132 ? 27.836 2.212 -45.934 1.00 89.81 132 ALA A C 1
ATOM 1068 O O . ALA A 1 132 ? 28.095 2.234 -47.133 1.00 89.81 132 ALA A O 1
ATOM 1069 N N . TYR A 1 133 ? 28.389 3.056 -45.059 1.00 84.88 133 TYR A N 1
ATOM 1070 C CA . TYR A 1 133 ? 29.243 4.190 -45.430 1.00 84.88 133 TYR A CA 1
ATOM 1071 C C . TYR A 1 133 ? 30.729 3.961 -45.118 1.00 84.88 133 TYR A C 1
ATOM 1073 O O . TYR A 1 133 ? 31.588 4.387 -45.883 1.00 84.88 133 TYR A O 1
ATOM 1081 N N . GLY A 1 134 ? 31.061 3.238 -44.046 1.00 67.38 134 GLY A N 1
ATOM 1082 C CA . GLY A 1 134 ? 32.446 2.926 -43.669 1.00 67.38 134 GLY A CA 1
ATOM 1083 C C . GLY A 1 134 ? 33.157 1.978 -44.642 1.00 67.38 134 GLY A C 1
ATOM 1084 O O . GLY A 1 134 ? 34.379 2.017 -44.747 1.00 67.38 134 GLY A O 1
ATOM 1085 N N . ALA A 1 135 ? 32.415 1.197 -45.436 1.00 56.38 135 ALA A N 1
ATOM 1086 C CA . ALA A 1 135 ? 32.981 0.422 -46.546 1.00 56.38 135 ALA A CA 1
ATOM 1087 C C . ALA A 1 135 ? 33.416 1.290 -47.748 1.00 56.38 135 ALA A C 1
ATOM 1089 O O . ALA A 1 135 ? 34.179 0.816 -48.583 1.00 56.38 135 ALA A O 1
ATOM 1090 N N . VAL A 1 136 ? 32.947 2.541 -47.844 1.00 54.22 136 VAL A N 1
ATOM 1091 C CA . VAL A 1 136 ? 33.315 3.477 -48.922 1.00 54.22 136 VAL A CA 1
ATOM 1092 C C . VAL A 1 136 ? 34.547 4.309 -48.545 1.00 54.22 136 VAL A C 1
ATOM 1094 O O . VAL A 1 136 ? 35.335 4.648 -49.419 1.00 54.22 136 VAL A O 1
ATOM 1097 N N . ILE A 1 137 ? 34.774 4.573 -47.252 1.00 55.00 137 ILE A N 1
ATOM 1098 C CA . ILE A 1 137 ? 35.919 5.374 -46.779 1.00 55.00 137 ILE A CA 1
ATOM 1099 C C . ILE A 1 137 ? 37.218 4.549 -46.717 1.00 55.00 137 ILE A C 1
ATOM 1101 O O . ILE A 1 137 ? 38.281 5.069 -47.022 1.00 55.00 137 ILE A O 1
ATOM 1105 N N . ALA A 1 138 ? 37.159 3.240 -46.442 1.00 54.84 138 ALA A N 1
ATOM 1106 C CA . ALA A 1 138 ? 38.356 2.383 -46.427 1.00 54.84 138 ALA A CA 1
ATOM 1107 C C . ALA A 1 138 ? 38.975 2.105 -47.822 1.00 54.84 138 ALA A C 1
ATOM 1109 O O . ALA A 1 138 ? 39.955 1.369 -47.917 1.00 54.84 138 ALA A O 1
ATOM 1110 N N . GLY A 1 139 ? 38.394 2.650 -48.899 1.00 51.31 139 GLY A N 1
ATOM 1111 C CA . GLY A 1 139 ? 38.906 2.554 -50.271 1.00 51.31 139 GLY A CA 1
ATOM 1112 C C . GLY A 1 139 ? 39.203 3.902 -50.937 1.00 51.31 139 GLY A C 1
ATOM 1113 O O . GLY A 1 139 ? 39.510 3.906 -52.125 1.00 51.31 139 GLY A O 1
ATOM 1114 N N . SER A 1 140 ? 39.101 5.020 -50.209 1.00 47.81 140 SER A N 1
ATOM 1115 C CA . SER A 1 140 ? 39.452 6.358 -50.700 1.00 47.81 140 SER A CA 1
ATOM 1116 C C . SER A 1 140 ? 40.611 6.894 -49.866 1.00 47.81 140 SER A C 1
ATOM 1118 O O . SER A 1 140 ? 40.422 7.606 -48.887 1.00 47.81 140 SER A O 1
ATOM 1120 N N . ASP A 1 141 ? 41.801 6.452 -50.253 1.00 55.06 141 ASP A N 1
ATOM 1121 C CA . ASP A 1 141 ? 43.094 7.059 -49.951 1.00 55.06 141 ASP A CA 1
ATOM 1122 C C . ASP A 1 141 ? 43.127 8.461 -50.582 1.00 55.06 141 ASP A C 1
ATOM 1124 O O . ASP A 1 141 ? 43.432 8.569 -51.764 1.00 55.06 141 ASP A O 1
ATOM 1128 N N . ASP A 1 142 ? 42.665 9.489 -49.863 1.00 53.69 142 ASP A N 1
ATOM 1129 C CA . ASP A 1 142 ? 43.226 10.849 -49.928 1.00 53.69 142 ASP A CA 1
ATOM 1130 C C . ASP A 1 142 ? 42.576 11.769 -48.879 1.00 53.69 142 ASP A C 1
ATOM 1132 O O . ASP A 1 142 ? 41.361 11.739 -48.673 1.00 53.69 142 ASP A O 1
ATOM 1136 N N . ASP A 1 143 ? 43.421 12.616 -48.297 1.00 48.75 143 ASP A N 1
ATOM 1137 C CA . ASP A 1 143 ? 43.153 13.774 -47.436 1.00 48.75 143 ASP A CA 1
ATOM 1138 C C . ASP A 1 143 ? 42.861 13.550 -45.937 1.00 48.75 143 ASP A C 1
ATOM 1140 O O . ASP A 1 143 ? 41.739 13.577 -45.421 1.00 48.75 143 ASP A O 1
ATOM 1144 N N . ASP A 1 144 ? 43.985 13.455 -45.224 1.00 52.88 144 ASP A N 1
ATOM 1145 C CA . ASP A 1 144 ? 44.204 13.790 -43.820 1.00 52.88 144 ASP A CA 1
ATOM 1146 C C . ASP A 1 144 ? 43.728 15.221 -43.462 1.00 52.88 144 ASP A C 1
ATOM 1148 O O . ASP A 1 144 ? 44.526 16.149 -43.330 1.00 52.88 144 ASP A O 1
ATOM 1152 N N . GLU A 1 145 ? 42.433 15.423 -43.213 1.00 57.53 145 GLU A N 1
ATOM 1153 C CA . GLU A 1 145 ? 41.962 16.542 -42.381 1.00 57.53 145 GLU A CA 1
ATOM 1154 C C . GLU A 1 145 ? 41.712 16.048 -40.952 1.00 57.53 145 GLU A C 1
ATOM 1156 O O . GLU A 1 145 ? 40.593 15.789 -40.501 1.00 57.53 145 GLU A O 1
ATOM 1161 N N . GLU A 1 146 ? 42.826 15.907 -40.230 1.00 56.59 146 GLU A N 1
ATOM 1162 C CA . GLU A 1 146 ? 42.893 15.773 -38.779 1.00 56.59 146 GLU A CA 1
ATOM 1163 C C . GLU A 1 146 ? 42.123 16.941 -38.139 1.00 56.59 146 GLU A C 1
ATOM 1165 O O . GLU A 1 146 ? 42.630 18.057 -37.997 1.00 56.59 146 GLU A O 1
ATOM 1170 N N . TRP A 1 147 ? 40.857 16.694 -37.780 1.00 63.50 147 TRP A N 1
ATOM 1171 C CA . TRP A 1 147 ? 40.040 17.614 -36.992 1.00 63.50 147 TRP A CA 1
ATOM 1172 C C . TRP A 1 147 ? 40.734 17.849 -35.647 1.00 63.50 147 TRP A C 1
ATOM 1174 O O . TRP A 1 147 ? 40.554 17.117 -34.669 1.00 63.50 147 TRP A O 1
ATOM 1184 N N . THR A 1 148 ? 41.551 18.895 -35.615 1.00 52.62 148 THR A N 1
ATOM 1185 C CA . THR A 1 148 ? 42.188 19.460 -34.433 1.00 52.62 148 THR A CA 1
ATOM 1186 C C . THR A 1 148 ? 41.097 20.090 -33.579 1.00 52.62 148 THR A C 1
ATOM 1188 O O . THR A 1 148 ? 40.792 21.280 -33.646 1.00 52.62 148 THR A O 1
ATOM 1191 N N . GLY A 1 149 ? 40.436 19.235 -32.796 1.00 52.31 149 GLY A N 1
ATOM 1192 C CA . GLY A 1 149 ? 39.434 19.637 -31.826 1.00 52.31 149 GLY A CA 1
ATOM 1193 C C . GLY A 1 149 ? 39.982 20.767 -30.968 1.00 52.31 149 GLY A C 1
ATOM 1194 O O . GLY A 1 149 ? 41.069 20.625 -30.417 1.00 52.31 149 GLY A O 1
ATOM 1195 N N . PHE A 1 150 ? 39.225 21.870 -30.918 1.00 54.19 150 PHE A N 1
ATOM 1196 C CA . PHE A 1 150 ? 39.453 23.078 -30.123 1.00 54.19 150 PHE A CA 1
ATOM 1197 C C . PHE A 1 150 ? 40.551 22.898 -29.076 1.00 54.19 150 PHE A C 1
ATOM 1199 O O . PHE A 1 150 ? 40.314 22.402 -27.971 1.00 54.19 150 PHE A O 1
ATOM 1206 N N . GLY A 1 151 ? 41.764 23.270 -29.490 1.00 47.22 151 GLY A N 1
ATOM 1207 C CA . GLY A 1 151 ? 42.952 23.241 -28.667 1.00 47.22 151 GLY A CA 1
ATOM 1208 C C . GLY A 1 151 ? 42.691 23.976 -27.363 1.00 47.22 151 GLY A C 1
ATOM 1209 O O . GLY A 1 151 ? 42.368 25.159 -27.333 1.00 47.22 151 GLY A O 1
ATOM 1210 N N . SER A 1 152 ? 42.805 23.206 -26.289 1.00 52.22 152 SER A N 1
ATOM 1211 C CA . SER A 1 152 ? 43.569 23.541 -25.097 1.00 52.22 152 SER A CA 1
ATOM 1212 C C . SER A 1 152 ? 44.417 24.811 -25.224 1.00 52.22 152 SER A C 1
ATOM 1214 O O . SER A 1 152 ? 45.601 24.732 -25.535 1.00 52.22 152 SER A O 1
ATOM 1216 N N . ASP A 1 153 ? 43.845 25.956 -24.875 1.00 50.69 153 ASP A N 1
ATOM 1217 C CA . ASP A 1 153 ? 44.627 27.118 -24.488 1.00 50.69 153 ASP A CA 1
ATOM 1218 C C . ASP A 1 153 ? 44.059 27.750 -23.220 1.00 50.69 153 ASP A C 1
ATOM 1220 O O . ASP A 1 153 ? 42.858 27.923 -23.037 1.00 50.69 153 ASP A O 1
ATOM 1224 N N . ALA A 1 154 ? 45.002 28.085 -22.344 1.00 51.25 154 ALA A N 1
ATOM 1225 C CA . ALA A 1 154 ? 44.868 28.844 -21.110 1.00 51.25 154 ALA A CA 1
ATOM 1226 C C . ALA A 1 154 ? 44.219 28.142 -19.900 1.00 51.25 154 ALA A C 1
ATOM 1228 O O . ALA A 1 154 ? 43.030 28.223 -19.603 1.00 51.25 154 ALA A O 1
ATOM 1229 N N . LYS A 1 155 ? 45.116 27.615 -19.057 1.00 55.31 155 LYS A N 1
ATOM 1230 C CA . LYS A 1 155 ? 45.018 27.692 -17.593 1.00 55.31 155 LYS A CA 1
ATOM 1231 C C . LYS A 1 155 ? 44.528 29.085 -17.152 1.00 55.31 155 LYS A C 1
ATOM 1233 O O . LYS A 1 155 ? 45.334 29.987 -16.942 1.00 55.31 155 LYS A O 1
ATOM 1238 N N . GLY A 1 156 ? 43.229 29.233 -16.934 1.00 50.06 156 GLY A N 1
ATOM 1239 C CA . GLY A 1 156 ? 42.622 30.346 -16.217 1.00 50.06 156 GLY A CA 1
ATOM 1240 C C . GLY A 1 156 ? 41.790 29.780 -15.078 1.00 50.06 156 GLY A C 1
ATOM 1241 O O . GLY A 1 156 ? 40.754 29.168 -15.301 1.00 50.06 156 GLY A O 1
ATOM 1242 N N . LYS A 1 157 ? 42.275 29.926 -13.843 1.00 52.41 157 LYS A N 1
ATOM 1243 C CA . LYS A 1 157 ? 41.502 29.634 -12.633 1.00 52.41 157 LYS A CA 1
ATOM 1244 C C . LYS A 1 157 ? 40.265 30.536 -12.614 1.00 52.41 157 LYS A C 1
ATOM 1246 O O . LYS A 1 157 ? 40.364 31.693 -12.230 1.00 52.41 157 LYS A O 1
ATOM 1251 N N . GLY A 1 158 ? 39.127 29.986 -12.995 1.00 48.59 158 GLY A N 1
ATOM 1252 C CA . GLY A 1 158 ? 37.826 30.630 -12.899 1.00 48.59 158 GLY A CA 1
ATOM 1253 C C . GLY A 1 158 ? 36.787 29.534 -12.854 1.00 48.59 158 GLY A C 1
ATOM 1254 O O . GLY A 1 158 ? 36.162 29.211 -13.855 1.00 48.59 158 GLY A O 1
ATOM 1255 N N . LYS A 1 159 ? 36.686 28.868 -11.702 1.00 51.09 159 LYS A N 1
ATOM 1256 C CA . LYS A 1 159 ? 35.526 28.042 -11.393 1.00 51.09 159 LYS A CA 1
ATOM 1257 C C . LYS A 1 159 ? 34.391 29.031 -11.141 1.00 51.09 159 LYS A C 1
ATOM 1259 O O . LYS A 1 159 ? 34.110 29.352 -9.992 1.00 51.09 159 LYS A O 1
ATOM 1264 N N . ASP A 1 160 ? 33.827 29.563 -12.219 1.00 53.00 160 ASP A N 1
ATOM 1265 C CA . ASP A 1 160 ? 32.552 30.254 -12.171 1.00 53.00 160 ASP A CA 1
ATOM 1266 C C . ASP A 1 160 ? 31.529 29.172 -11.834 1.00 53.00 160 ASP A C 1
ATOM 1268 O O . ASP A 1 160 ? 30.993 28.465 -12.689 1.00 53.00 160 ASP A O 1
ATOM 1272 N N . GLU A 1 161 ? 31.344 28.963 -10.532 1.00 52.12 161 GLU A N 1
ATOM 1273 C CA . GLU A 1 161 ? 30.124 28.400 -9.989 1.00 52.12 161 GLU A CA 1
ATOM 1274 C C . GLU A 1 161 ? 29.031 29.390 -10.385 1.00 52.12 161 GLU A C 1
ATOM 1276 O O . GLU A 1 161 ? 28.711 30.320 -9.652 1.00 52.12 161 GLU A O 1
ATOM 1281 N N . ALA A 1 162 ? 28.522 29.239 -11.609 1.00 59.69 162 ALA A N 1
ATOM 1282 C CA . ALA A 1 162 ? 27.258 29.812 -12.007 1.00 59.69 162 ALA A CA 1
ATOM 1283 C C . ALA A 1 162 ? 26.208 29.157 -11.105 1.00 59.69 162 ALA A C 1
ATOM 1285 O O . ALA A 1 162 ? 25.620 28.125 -11.431 1.00 59.69 162 ALA A O 1
ATOM 1286 N N . GLU A 1 163 ? 26.059 29.714 -9.906 1.00 60.41 163 GLU A N 1
ATOM 1287 C CA . GLU A 1 163 ? 24.883 29.567 -9.077 1.00 60.41 163 GLU A CA 1
ATOM 1288 C C . GLU A 1 163 ? 23.733 30.076 -9.940 1.00 60.41 163 GLU A C 1
ATOM 1290 O O . GLU A 1 163 ? 23.492 31.276 -10.063 1.00 60.41 163 GLU A O 1
ATOM 1295 N N . TYR A 1 164 ? 23.075 29.147 -10.633 1.00 61.47 164 TYR A N 1
ATOM 1296 C CA . TYR A 1 164 ? 21.802 29.407 -11.274 1.00 61.47 164 TYR A CA 1
ATOM 1297 C C . TYR A 1 164 ? 20.841 29.802 -10.153 1.00 61.47 164 TYR A C 1
ATOM 1299 O O . TYR A 1 164 ? 20.274 28.952 -9.467 1.00 61.47 164 TYR A O 1
ATOM 1307 N N . SER A 1 165 ? 20.719 31.108 -9.928 1.00 61.09 165 SER A N 1
ATOM 1308 C CA . SER A 1 165 ? 19.574 31.698 -9.259 1.00 61.09 165 SER A CA 1
ATOM 1309 C C . SER A 1 165 ? 18.369 31.319 -10.104 1.00 61.09 165 SER A C 1
ATOM 1311 O O . SER A 1 165 ? 18.131 31.914 -11.154 1.00 61.09 165 SER A O 1
ATOM 1313 N N . ASP A 1 166 ? 17.653 30.286 -9.675 1.00 61.69 166 ASP A N 1
ATOM 1314 C CA . ASP A 1 166 ? 16.333 29.952 -10.193 1.00 61.69 166 ASP A CA 1
ATOM 1315 C C . ASP A 1 166 ? 15.400 31.075 -9.707 1.00 61.69 166 ASP A C 1
ATOM 1317 O O . ASP A 1 166 ? 14.715 30.959 -8.690 1.00 61.69 166 ASP A O 1
ATOM 1321 N N . GLU A 1 167 ? 15.481 32.242 -10.360 1.00 69.25 167 GLU A N 1
ATOM 1322 C CA . GLU A 1 167 ? 14.457 33.273 -10.243 1.00 69.25 167 GLU A CA 1
ATOM 1323 C C . GLU A 1 167 ? 13.150 32.581 -10.595 1.00 69.25 167 GLU A C 1
ATOM 1325 O O . GLU A 1 167 ? 12.990 32.088 -11.709 1.00 69.25 167 GLU A O 1
ATOM 1330 N N . GLU A 1 168 ? 12.270 32.468 -9.603 1.00 71.56 168 GLU A N 1
ATOM 1331 C CA . GLU A 1 168 ? 11.016 31.729 -9.643 1.00 71.56 168 GLU A CA 1
ATOM 1332 C C . GLU A 1 168 ? 10.176 32.182 -10.848 1.00 71.56 168 GLU A C 1
ATOM 1334 O O . GLU A 1 168 ? 9.381 33.120 -10.777 1.00 71.56 168 GLU A O 1
ATOM 1339 N N . GLN A 1 169 ? 10.382 31.536 -11.998 1.00 74.69 169 GLN A N 1
ATOM 1340 C CA . GLN A 1 169 ? 9.628 31.798 -13.212 1.00 74.69 169 GLN A CA 1
ATOM 1341 C C . GLN A 1 169 ? 8.226 31.229 -13.007 1.00 74.69 169 GLN A C 1
ATOM 1343 O O . GLN A 1 169 ? 7.952 30.054 -13.258 1.00 74.69 169 GLN A O 1
ATOM 1348 N N . VAL A 1 170 ? 7.321 32.074 -12.512 1.00 75.62 170 VAL A N 1
ATOM 1349 C CA . VAL A 1 170 ? 5.916 31.718 -12.318 1.00 75.62 170 VAL A CA 1
ATOM 1350 C C . VAL A 1 170 ? 5.234 31.649 -13.687 1.00 75.62 170 VAL A C 1
ATOM 1352 O O . VAL A 1 170 ? 4.674 32.626 -14.184 1.00 75.62 170 VAL A O 1
ATOM 1355 N N . ALA A 1 171 ? 5.285 30.481 -14.326 1.00 79.38 171 ALA A N 1
ATOM 1356 C CA . ALA A 1 171 ? 4.503 30.206 -15.524 1.00 79.38 171 ALA A CA 1
ATOM 1357 C C . ALA A 1 171 ? 3.016 30.127 -15.141 1.00 79.38 171 ALA A C 1
ATOM 1359 O O . ALA A 1 171 ? 2.539 29.135 -14.588 1.00 79.38 171 ALA A O 1
ATOM 1360 N N . THR A 1 172 ? 2.272 31.199 -15.406 1.00 75.94 172 THR A N 1
ATOM 1361 C CA . THR A 1 172 ? 0.824 31.228 -15.191 1.00 75.94 172 THR A CA 1
ATOM 1362 C C . THR A 1 172 ? 0.131 30.486 -16.333 1.00 75.94 172 THR A C 1
ATOM 1364 O O . THR A 1 172 ? 0.088 30.940 -17.472 1.00 75.94 172 THR A O 1
ATOM 1367 N N . VAL A 1 173 ? -0.394 29.296 -16.034 1.00 81.62 173 VAL A N 1
ATOM 1368 C CA . VAL A 1 173 ? -1.202 28.514 -16.978 1.00 81.62 173 VAL A CA 1
ATOM 1369 C C . VAL A 1 173 ? -2.620 29.076 -16.965 1.00 81.62 173 VAL A C 1
ATOM 1371 O O . VAL A 1 173 ? -3.376 28.855 -16.018 1.00 81.62 173 VAL A O 1
ATOM 1374 N N . THR A 1 174 ? -2.986 29.816 -18.008 1.00 77.19 174 THR A N 1
ATOM 1375 C CA . THR A 1 174 ? -4.368 30.239 -18.238 1.00 77.19 174 THR A CA 1
ATOM 1376 C C . THR A 1 174 ? -5.157 29.065 -18.810 1.00 77.19 174 THR A C 1
ATOM 1378 O O . THR A 1 174 ? -4.942 28.620 -19.935 1.00 77.19 174 THR A O 1
ATOM 1381 N N . VAL A 1 175 ? -6.072 28.521 -18.009 1.00 76.44 175 VAL A N 1
ATOM 1382 C CA . VAL A 1 175 ? -7.049 27.545 -18.496 1.00 76.44 175 VAL A CA 1
ATOM 1383 C C . VAL A 1 175 ? -8.124 28.328 -19.242 1.00 76.44 175 VAL A C 1
ATOM 1385 O O . VAL A 1 175 ? -8.879 29.080 -18.633 1.00 76.44 175 VAL A O 1
ATOM 1388 N N . VAL A 1 176 ? -8.160 28.187 -20.565 1.00 76.00 176 VAL A N 1
ATOM 1389 C CA . VAL A 1 176 ? -9.260 28.694 -21.390 1.00 76.00 176 VAL A CA 1
ATOM 1390 C C . VAL A 1 176 ? -10.481 27.816 -21.104 1.00 76.00 176 VAL A C 1
ATOM 1392 O O . VAL A 1 176 ? -10.449 26.617 -21.374 1.00 76.00 176 VAL A O 1
ATOM 1395 N N . GLU A 1 177 ? -11.531 28.401 -20.521 1.00 71.44 177 GLU A N 1
ATOM 1396 C CA . GLU A 1 177 ? -12.743 27.691 -20.066 1.00 71.44 177 GLU A CA 1
ATOM 1397 C C . GLU A 1 177 ? -13.539 27.017 -21.202 1.00 71.44 177 GLU A C 1
ATOM 1399 O O . GLU A 1 177 ? -14.366 26.154 -20.925 1.00 71.44 177 GLU A O 1
ATOM 1404 N N . ASP A 1 178 ? -13.236 27.326 -22.467 1.00 69.88 178 ASP A N 1
ATOM 1405 C CA . ASP A 1 178 ? -13.843 26.688 -23.646 1.00 69.88 178 ASP A CA 1
ATOM 1406 C C . ASP A 1 178 ? -13.130 25.399 -24.099 1.00 69.88 178 ASP A C 1
ATOM 1408 O O . ASP A 1 178 ? -13.527 24.780 -25.089 1.00 69.88 178 ASP A O 1
ATOM 1412 N N . PHE A 1 179 ? -12.079 24.954 -23.401 1.00 70.56 179 PHE A N 1
ATOM 1413 C CA . PHE A 1 179 ? -11.442 23.673 -23.711 1.00 70.56 179 PHE A CA 1
ATOM 1414 C C . PHE A 1 179 ? -12.202 22.511 -23.059 1.00 70.56 179 PHE A C 1
ATOM 1416 O O . PHE A 1 179 ? -11.824 22.006 -22.000 1.00 70.56 179 PHE A O 1
ATOM 1423 N N . ASP A 1 180 ? -13.280 22.077 -23.707 1.00 73.06 180 ASP A N 1
ATOM 1424 C CA . ASP A 1 180 ? -14.030 20.888 -23.310 1.00 73.06 180 ASP A CA 1
ATOM 1425 C C . ASP A 1 180 ? -13.411 19.647 -23.990 1.00 73.06 180 ASP A C 1
ATOM 1427 O O . ASP A 1 180 ? -13.548 19.487 -25.210 1.00 73.06 180 ASP A O 1
ATOM 1431 N N . PRO A 1 181 ? -12.685 18.768 -23.266 1.00 71.19 181 PRO A N 1
ATOM 1432 C CA . PRO A 1 181 ? -11.928 17.664 -23.868 1.00 71.19 181 PRO A CA 1
ATOM 1433 C C . PRO A 1 181 ? -12.816 16.658 -24.618 1.00 71.19 181 PRO A C 1
ATOM 1435 O O . PRO A 1 181 ? -12.320 15.933 -25.483 1.00 71.19 181 PRO A O 1
ATOM 1438 N N . ASP A 1 182 ? -14.122 16.642 -24.334 1.00 67.56 182 ASP A N 1
ATOM 1439 C CA . ASP A 1 182 ? -15.103 15.841 -25.066 1.00 67.56 182 ASP A CA 1
ATOM 1440 C C . ASP A 1 182 ? -15.347 16.371 -26.490 1.00 67.56 182 ASP A C 1
ATOM 1442 O O . ASP A 1 182 ? -15.582 15.571 -27.393 1.00 67.56 182 ASP A O 1
ATOM 1446 N N . THR A 1 183 ? -15.214 17.677 -26.752 1.00 69.75 183 THR A N 1
ATOM 1447 C CA . THR A 1 183 ? -15.378 18.241 -28.111 1.00 69.75 183 THR A CA 1
ATOM 1448 C C . THR A 1 183 ? -14.232 17.863 -29.050 1.00 69.75 183 THR A C 1
ATOM 1450 O O . THR A 1 183 ? -14.447 17.697 -30.249 1.00 69.75 183 THR A O 1
ATOM 1453 N N . LEU A 1 184 ? -13.027 17.638 -28.514 1.00 69.00 184 LEU A N 1
ATOM 1454 C CA . LEU A 1 184 ? -11.87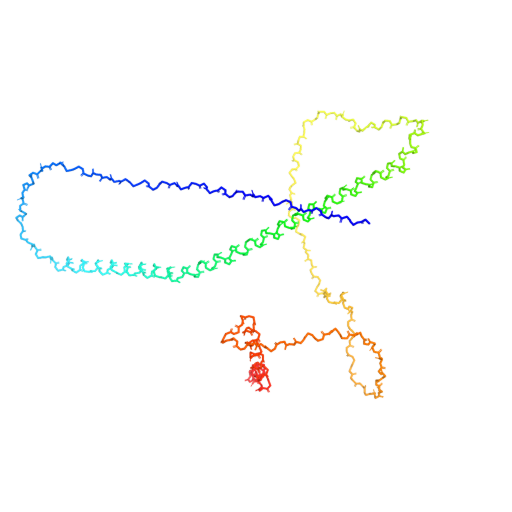3 17.185 -29.294 1.00 69.00 184 LEU A CA 1
ATOM 1455 C C . LEU A 1 184 ? -11.968 15.694 -29.651 1.00 69.00 184 LEU A C 1
ATOM 1457 O O . LEU A 1 184 ? -11.542 15.282 -30.728 1.00 69.00 184 LEU A O 1
ATOM 1461 N N . ILE A 1 185 ? -12.526 14.880 -28.749 1.00 73.06 185 ILE A N 1
ATOM 1462 C CA . ILE A 1 185 ? -12.652 13.427 -28.939 1.00 73.06 185 ILE A CA 1
ATOM 1463 C C . ILE A 1 185 ? -13.929 13.074 -29.718 1.00 73.06 185 ILE A C 1
ATOM 1465 O O . ILE A 1 185 ? -13.941 12.089 -30.462 1.00 73.06 185 ILE A O 1
ATOM 1469 N N . HIS A 1 186 ? -14.996 13.866 -29.580 1.00 69.50 186 HIS A N 1
ATOM 1470 C CA . HIS A 1 186 ? -16.306 13.569 -30.162 1.00 69.50 186 HIS A CA 1
ATOM 1471 C C . HIS A 1 186 ? -16.762 14.530 -31.272 1.00 69.50 186 HIS A C 1
ATOM 1473 O O . HIS A 1 186 ? -17.739 14.209 -31.951 1.00 69.50 186 HIS A O 1
ATOM 1479 N N . GLY A 1 187 ? -16.036 15.625 -31.537 1.00 62.78 187 GLY A N 1
ATOM 1480 C CA . GLY A 1 187 ? -16.428 16.656 -32.506 1.00 62.78 187 GLY A CA 1
ATOM 1481 C C . GLY A 1 187 ? -17.661 17.444 -32.046 1.00 62.78 187 GLY A C 1
ATOM 1482 O O . GLY A 1 187 ? -18.428 16.975 -31.206 1.00 62.78 187 GLY A O 1
ATOM 1483 N N . GLU A 1 188 ? -17.867 18.656 -32.573 1.00 61.28 188 GLU A N 1
ATOM 1484 C CA . GLU A 1 188 ? -19.061 19.457 -32.262 1.00 61.28 188 GLU A CA 1
ATOM 1485 C C . GLU A 1 188 ? -20.341 18.652 -32.535 1.00 61.28 188 GLU A C 1
ATOM 1487 O O . GLU A 1 188 ? -20.677 18.321 -33.676 1.00 61.28 188 GLU A O 1
ATOM 1492 N N . ALA A 1 189 ? -21.069 18.322 -31.468 1.00 63.38 189 ALA A N 1
ATOM 1493 C CA . ALA A 1 189 ? -22.357 17.664 -31.585 1.00 63.38 189 ALA A CA 1
ATOM 1494 C C . ALA A 1 189 ? -23.363 18.626 -32.249 1.00 63.38 189 ALA A C 1
ATOM 1496 O O . ALA A 1 189 ? -23.459 19.790 -31.850 1.00 63.38 189 ALA A O 1
ATOM 1497 N N . PRO A 1 190 ? -24.148 18.174 -33.244 1.00 58.09 190 PRO A N 1
ATOM 1498 C CA . PRO A 1 190 ? -25.073 19.043 -33.952 1.00 58.09 190 PRO A CA 1
ATOM 1499 C C . PRO A 1 190 ? -26.190 19.532 -33.021 1.00 58.09 190 PRO A C 1
ATOM 1501 O O . PRO A 1 190 ? -26.856 18.756 -32.335 1.00 58.09 190 PRO A O 1
ATOM 1504 N N . ILE A 1 191 ? -26.400 20.846 -33.048 1.00 57.34 191 ILE A N 1
ATOM 1505 C CA . ILE A 1 191 ? -27.434 21.591 -32.324 1.00 57.34 191 ILE A CA 1
ATOM 1506 C C . ILE A 1 191 ? -28.818 20.944 -32.568 1.00 57.34 191 ILE A C 1
ATOM 1508 O O . ILE A 1 191 ? -29.178 20.701 -33.727 1.00 57.34 191 ILE A O 1
ATOM 1512 N N . PRO A 1 192 ? -29.636 20.678 -31.530 1.00 50.91 192 PRO A N 1
ATOM 1513 C CA . PRO A 1 192 ? -30.932 20.034 -31.707 1.00 50.91 192 PRO A CA 1
ATOM 1514 C C . PRO A 1 192 ? -31.937 20.994 -32.360 1.00 50.91 192 PRO A C 1
ATOM 1516 O O . PRO A 1 192 ? -32.360 21.982 -31.760 1.00 50.91 192 PRO A O 1
ATOM 1519 N N . ARG A 1 193 ? -32.354 20.686 -33.595 1.00 45.00 193 ARG A N 1
ATOM 1520 C CA . ARG A 1 193 ? -33.509 21.328 -34.242 1.00 45.00 193 ARG A CA 1
ATOM 1521 C C . ARG A 1 193 ? -34.807 20.720 -33.701 1.00 45.00 193 ARG A C 1
ATOM 1523 O O . ARG A 1 193 ? -34.924 19.507 -33.546 1.00 45.00 193 ARG A O 1
ATOM 1530 N N . SER A 1 194 ? -35.758 21.597 -33.397 1.00 40.69 194 SER A N 1
ATOM 1531 C CA . SER A 1 194 ? -37.119 21.313 -32.932 1.00 40.69 194 SER A CA 1
ATOM 1532 C C . SER A 1 194 ? -37.945 20.493 -33.950 1.00 40.69 194 SER A C 1
ATOM 1534 O O . SER A 1 194 ? -37.565 20.400 -35.119 1.00 40.69 194 SER A O 1
ATOM 1536 N N . PRO A 1 195 ? -39.060 19.857 -33.529 1.00 56.47 195 PRO A N 1
ATOM 1537 C CA . PRO A 1 195 ? -39.656 18.745 -34.259 1.00 56.47 195 PRO A CA 1
ATOM 1538 C C . PRO A 1 195 ? -40.663 19.217 -35.314 1.00 56.47 195 PRO A C 1
ATOM 1540 O O . PRO A 1 195 ? -41.648 19.881 -34.996 1.00 56.47 195 PRO A O 1
ATOM 1543 N N . SER A 1 196 ? -40.450 18.800 -36.562 1.00 40.16 196 SER A N 1
ATOM 1544 C CA . SER A 1 196 ? -41.446 18.848 -37.633 1.00 40.16 196 SER A CA 1
ATOM 1545 C C . SER A 1 196 ? -41.714 17.429 -38.115 1.00 40.16 196 SER A C 1
ATOM 1547 O O . SER A 1 196 ? -40.786 16.667 -38.378 1.00 40.16 196 SER A O 1
ATOM 1549 N N . ALA A 1 197 ? -43.000 17.108 -38.198 1.00 48.66 197 ALA A N 1
ATOM 1550 C CA . ALA A 1 197 ? -43.577 15.861 -38.668 1.00 48.66 197 ALA A CA 1
ATOM 1551 C C . ALA A 1 197 ? -43.012 15.402 -40.024 1.00 48.66 197 ALA A C 1
ATOM 1553 O O . ALA A 1 197 ? -42.723 16.221 -40.896 1.00 48.66 197 ALA A O 1
ATOM 1554 N N . GLY A 1 198 ? -42.909 14.084 -40.204 1.00 37.62 198 GLY A N 1
ATOM 1555 C CA . GLY A 1 198 ? -42.476 13.477 -41.459 1.00 37.62 198 GLY A CA 1
ATOM 1556 C C . GLY A 1 198 ? -42.266 11.976 -41.321 1.00 37.62 198 GLY A C 1
ATOM 1557 O O . GLY A 1 198 ? -41.191 11.522 -40.954 1.00 37.62 198 GLY A O 1
ATOM 1558 N N . ASP A 1 199 ? -43.336 11.242 -41.582 1.00 48.38 199 ASP A N 1
ATOM 1559 C CA . ASP A 1 199 ? -43.455 9.790 -41.665 1.00 48.38 199 ASP A CA 1
ATOM 1560 C C . ASP A 1 199 ? -42.622 9.221 -42.832 1.00 48.38 199 ASP A C 1
ATOM 1562 O O . ASP A 1 199 ? -42.918 9.551 -43.977 1.00 48.38 199 ASP A O 1
ATOM 1566 N N . VAL A 1 200 ? -41.589 8.400 -42.562 1.00 46.78 200 VAL A N 1
ATOM 1567 C CA . VAL A 1 200 ? -40.986 7.453 -43.529 1.00 46.78 200 VAL A CA 1
ATOM 1568 C C . VAL A 1 200 ? -40.334 6.269 -42.787 1.00 46.78 200 VAL A C 1
ATOM 1570 O O . VAL A 1 200 ? -39.500 6.443 -41.899 1.00 46.78 200 VAL A O 1
ATOM 1573 N N . GLU A 1 201 ? -40.715 5.056 -43.190 1.00 59.09 201 GLU A N 1
ATOM 1574 C CA . GLU A 1 201 ? -40.301 3.743 -42.676 1.00 59.09 201 GLU A CA 1
ATOM 1575 C C . GLU A 1 201 ? -38.781 3.470 -42.537 1.00 59.09 201 GLU A C 1
ATOM 1577 O O . GLU A 1 201 ? -37.972 3.918 -43.357 1.00 59.09 201 GLU A O 1
ATOM 1582 N N . PRO A 1 202 ? -38.367 2.587 -41.598 1.00 55.31 202 PRO A N 1
ATOM 1583 C CA . PRO A 1 202 ? -36.993 2.107 -41.512 1.00 55.31 202 PRO A CA 1
ATOM 1584 C C . PRO A 1 202 ? -36.721 0.870 -42.395 1.00 55.31 202 PRO A C 1
ATOM 1586 O O . PRO A 1 202 ? -37.132 -0.253 -42.094 1.00 55.31 202 PRO A O 1
ATOM 1589 N N . ARG A 1 203 ? -35.881 1.044 -43.426 1.00 46.12 203 ARG A N 1
ATOM 1590 C CA . ARG A 1 203 ? -35.166 -0.059 -44.096 1.00 46.12 203 ARG A CA 1
ATOM 1591 C C . ARG A 1 203 ? -34.171 -0.716 -43.131 1.00 46.12 203 ARG A C 1
ATOM 1593 O O . ARG A 1 203 ? -33.169 -0.120 -42.739 1.00 46.12 203 ARG A O 1
ATOM 1600 N N . GLN A 1 204 ? -34.419 -1.982 -42.807 1.00 49.44 204 GLN A N 1
ATOM 1601 C CA . GLN A 1 204 ? -33.528 -2.841 -42.029 1.00 49.44 204 GLN A CA 1
ATOM 1602 C C . GLN A 1 204 ? -32.244 -3.147 -42.820 1.00 49.44 204 GLN A C 1
ATOM 1604 O O . GLN A 1 204 ? -32.284 -3.776 -43.877 1.00 49.44 204 GLN A O 1
ATOM 1609 N N . ARG A 1 205 ? -31.081 -2.731 -42.301 1.00 55.03 205 ARG A N 1
ATOM 1610 C CA . ARG A 1 205 ? -29.776 -3.239 -42.750 1.00 55.03 205 ARG A CA 1
ATOM 1611 C C . ARG A 1 205 ? -29.426 -4.482 -41.936 1.00 55.03 205 ARG A C 1
ATOM 1613 O O . ARG A 1 205 ? -29.286 -4.419 -40.718 1.00 55.03 205 ARG A O 1
ATOM 1620 N N . ALA A 1 206 ? -29.292 -5.607 -42.631 1.00 47.09 206 ALA A N 1
ATOM 1621 C CA . ALA A 1 206 ? -28.882 -6.888 -42.078 1.00 47.09 206 ALA A CA 1
ATOM 1622 C C . ALA A 1 206 ? -27.439 -6.824 -41.545 1.00 47.09 206 ALA A C 1
ATOM 1624 O O . ALA A 1 206 ? -26.486 -6.703 -42.316 1.00 47.09 206 ALA A O 1
ATOM 1625 N N . ILE A 1 207 ? -27.279 -6.945 -40.226 1.00 52.28 207 ILE A N 1
ATOM 1626 C CA . ILE A 1 207 ? -25.989 -7.222 -39.588 1.00 52.28 207 ILE A CA 1
ATOM 1627 C C . ILE A 1 207 ? -25.827 -8.741 -39.538 1.00 52.28 207 ILE A C 1
ATOM 1629 O O . ILE A 1 207 ? -26.638 -9.456 -38.949 1.00 52.28 207 ILE A O 1
ATOM 1633 N N . LYS A 1 208 ? -24.780 -9.228 -40.208 1.00 53.00 208 LYS A N 1
ATOM 1634 C CA . LYS A 1 208 ? -24.378 -10.635 -40.243 1.00 53.00 208 LYS A CA 1
ATOM 1635 C C . LYS A 1 208 ? -24.005 -11.093 -38.831 1.00 53.00 208 LYS A C 1
ATOM 1637 O O . LYS A 1 208 ? -23.136 -10.519 -38.186 1.00 53.00 208 LYS A O 1
ATOM 1642 N N . SER A 1 209 ? -24.686 -12.134 -38.372 1.00 49.38 209 SER A N 1
ATOM 1643 C CA . SER A 1 209 ? -24.488 -12.795 -37.087 1.00 49.38 209 SER A CA 1
ATOM 1644 C C . SER A 1 209 ? -23.184 -13.596 -37.060 1.00 49.38 209 SER A C 1
ATOM 1646 O O . SER A 1 209 ? -23.052 -14.591 -37.779 1.00 49.38 209 SER A O 1
ATOM 1648 N N . GLU A 1 210 ? -22.255 -13.219 -36.184 1.00 63.94 210 GLU A N 1
ATOM 1649 C CA . GLU A 1 210 ? -21.183 -14.110 -35.749 1.00 63.94 210 GLU A CA 1
ATOM 1650 C C . GLU A 1 210 ? -21.702 -15.112 -34.706 1.00 63.94 210 GLU A C 1
ATOM 1652 O O . GLU A 1 210 ? -22.595 -14.846 -33.901 1.00 63.94 210 GLU A O 1
ATOM 1657 N N . LYS A 1 211 ? -21.168 -16.326 -34.805 1.00 62.88 211 LYS A N 1
ATOM 1658 C CA . LYS A 1 211 ? -21.658 -17.572 -34.207 1.00 62.88 211 LYS A CA 1
ATOM 1659 C C . LYS A 1 211 ? -21.689 -17.518 -32.666 1.00 62.88 211 LYS A C 1
ATOM 1661 O O . LYS A 1 211 ? -20.700 -17.109 -32.059 1.00 62.88 211 LYS A O 1
ATOM 1666 N N . PRO A 1 212 ? -22.743 -18.027 -31.998 1.00 56.44 212 PRO A N 1
ATOM 1667 C CA . PRO A 1 212 ? -22.760 -18.121 -30.543 1.00 56.44 212 PRO A CA 1
ATOM 1668 C C . PRO A 1 212 ? -21.807 -19.222 -30.056 1.00 56.44 212 PRO A C 1
ATOM 1670 O O . PRO A 1 212 ? -21.969 -20.404 -30.371 1.00 56.44 212 PRO A O 1
ATOM 1673 N N . LEU A 1 213 ? -20.822 -18.830 -29.245 1.00 62.34 213 LEU A N 1
ATOM 1674 C CA . LEU A 1 213 ? -19.992 -19.752 -28.477 1.00 62.34 213 LEU A CA 1
ATOM 1675 C C . LEU A 1 213 ? -20.874 -20.606 -27.552 1.00 62.34 213 LEU A C 1
ATOM 1677 O O . LEU A 1 213 ? -21.822 -20.134 -26.921 1.00 62.34 213 LEU A O 1
ATOM 1681 N N . LYS A 1 214 ? -20.546 -21.898 -27.524 1.00 61.44 214 LYS A N 1
ATOM 1682 C CA . LYS A 1 214 ? -21.264 -22.992 -26.866 1.00 61.44 214 LYS A CA 1
ATOM 1683 C C . LYS A 1 214 ? -21.693 -22.627 -25.437 1.00 61.44 214 LYS A C 1
ATOM 1685 O O . LYS A 1 214 ? -20.875 -22.236 -24.607 1.00 61.44 214 LYS A O 1
ATOM 1690 N N . LYS A 1 215 ? -22.986 -22.818 -25.143 1.00 55.56 215 LYS A N 1
ATOM 1691 C CA . LYS A 1 215 ? -23.552 -22.789 -23.786 1.00 55.56 215 LYS A CA 1
ATOM 1692 C C . LYS A 1 215 ? -22.793 -23.791 -22.914 1.00 55.56 215 LYS A C 1
ATOM 1694 O O . LYS A 1 215 ? -22.989 -24.992 -23.050 1.00 55.56 215 LYS A O 1
ATOM 1699 N N . VAL A 1 216 ? -21.967 -23.299 -21.995 1.00 61.53 216 VAL A N 1
ATOM 1700 C CA . VAL A 1 216 ? -21.524 -24.108 -20.857 1.00 61.53 216 VAL A CA 1
ATOM 1701 C C . VAL A 1 216 ? -22.762 -24.363 -20.003 1.00 61.53 216 VAL A C 1
ATOM 1703 O O . VAL A 1 216 ? -23.407 -23.422 -19.526 1.00 61.53 216 VAL A O 1
ATOM 1706 N N . GLU A 1 217 ? -23.140 -25.630 -19.870 1.00 68.50 217 GLU A N 1
ATOM 1707 C CA . GLU A 1 217 ? -24.255 -26.049 -19.033 1.00 68.50 217 GLU A CA 1
ATOM 1708 C C . GLU A 1 217 ? -24.040 -25.545 -17.605 1.00 68.50 217 GLU A C 1
ATOM 1710 O O . GLU A 1 217 ? -23.045 -25.844 -16.941 1.00 68.50 217 GLU A O 1
ATOM 1715 N N . LYS A 1 218 ? -24.981 -24.729 -17.123 1.00 66.69 218 LYS A N 1
ATOM 1716 C CA . LYS A 1 218 ? -24.976 -24.249 -15.743 1.00 66.69 218 LYS A CA 1
ATOM 1717 C C . LYS A 1 218 ? -25.281 -25.441 -14.845 1.00 66.69 218 LYS A C 1
ATOM 1719 O O . LYS A 1 218 ? -26.447 -25.758 -14.615 1.00 66.69 218 LYS A O 1
ATOM 1724 N N . LEU A 1 219 ? -24.236 -26.087 -14.332 1.00 69.69 219 LEU A N 1
ATOM 1725 C CA . LEU A 1 219 ? -24.369 -27.071 -13.265 1.00 69.69 219 LEU A CA 1
ATOM 1726 C C . LEU A 1 219 ? -25.182 -26.439 -12.130 1.00 69.69 219 LEU A C 1
ATOM 1728 O O . LEU A 1 219 ? -24.834 -25.373 -11.610 1.00 69.69 219 LEU A O 1
ATOM 1732 N N . LYS A 1 220 ? -26.307 -27.073 -11.779 1.00 71.31 220 LYS A N 1
ATOM 1733 C CA . LYS A 1 220 ? -27.175 -26.622 -10.687 1.00 71.31 220 LYS A CA 1
ATOM 1734 C C . LYS A 1 220 ? -26.314 -26.515 -9.420 1.00 71.31 220 LYS A C 1
ATOM 1736 O O . LYS A 1 220 ? -25.658 -27.500 -9.069 1.00 71.31 220 LYS A O 1
ATOM 1741 N N . PRO A 1 221 ? -26.281 -25.364 -8.724 1.00 70.06 221 PRO A N 1
ATOM 1742 C CA . PRO A 1 221 ? -25.474 -25.244 -7.522 1.00 70.06 221 PRO A CA 1
ATOM 1743 C C . PRO A 1 221 ? -26.006 -26.237 -6.488 1.00 70.06 221 PRO A C 1
ATOM 1745 O O . PRO A 1 221 ? -27.162 -26.151 -6.065 1.00 70.06 221 PRO A O 1
ATOM 1748 N N . LYS A 1 222 ? -25.165 -27.20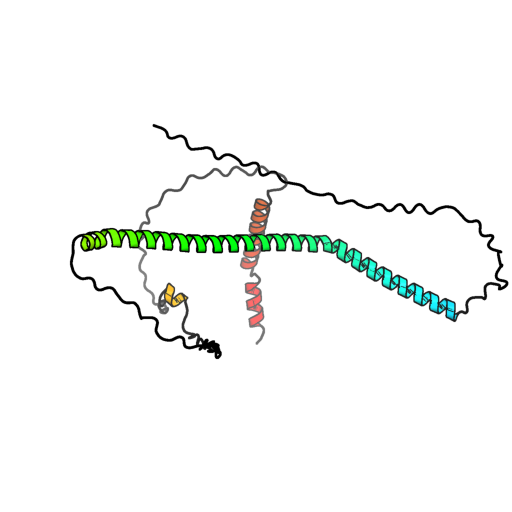1 -6.093 1.00 68.75 222 LYS A N 1
ATOM 1749 C CA . LYS A 1 222 ? -25.452 -28.083 -4.959 1.00 68.75 222 LYS A CA 1
ATOM 1750 C C . LYS A 1 222 ? -25.778 -27.186 -3.761 1.00 68.75 222 LYS A C 1
ATOM 1752 O O . LYS A 1 222 ? -25.043 -26.234 -3.491 1.00 68.75 222 LYS A O 1
ATOM 1757 N N . LYS A 1 223 ? -26.891 -27.460 -3.072 1.00 56.50 223 LYS A N 1
ATOM 1758 C CA . LYS A 1 223 ? -27.326 -26.734 -1.868 1.00 56.50 223 LYS A CA 1
ATOM 1759 C C . LYS A 1 223 ? -26.341 -27.003 -0.726 1.00 56.50 223 LYS A C 1
ATOM 1761 O O . LYS A 1 223 ? -26.607 -27.793 0.169 1.00 56.50 223 LYS A O 1
ATOM 1766 N N . ILE A 1 224 ? -25.181 -26.359 -0.763 1.00 58.00 224 ILE A N 1
ATOM 1767 C CA . ILE A 1 224 ? -24.290 -26.273 0.388 1.00 58.00 224 ILE A CA 1
ATOM 1768 C C . ILE A 1 224 ? -24.895 -25.196 1.284 1.00 58.00 224 ILE A C 1
ATOM 1770 O O . ILE A 1 224 ? -25.121 -24.068 0.843 1.00 58.00 224 ILE A O 1
ATOM 1774 N N . LYS A 1 225 ? -25.198 -25.572 2.532 1.00 68.81 225 LYS A N 1
ATOM 1775 C CA . LYS A 1 225 ? -25.943 -24.803 3.551 1.00 68.81 225 LYS A CA 1
ATOM 1776 C C . LYS A 1 225 ? -25.405 -23.379 3.788 1.00 68.81 225 LYS A C 1
ATOM 1778 O O . LYS A 1 225 ? -26.108 -22.536 4.329 1.00 68.81 225 LYS A O 1
ATOM 1783 N N . TYR A 1 226 ? -24.200 -23.087 3.299 1.00 68.19 226 TYR A N 1
ATOM 1784 C CA . TYR A 1 226 ? -23.663 -21.745 3.135 1.00 68.19 226 TYR A CA 1
ATOM 1785 C C . TYR A 1 226 ? -23.017 -21.639 1.751 1.00 68.19 226 TYR A C 1
ATOM 1787 O O . TYR A 1 226 ? -22.001 -22.272 1.479 1.00 68.19 226 TYR A O 1
ATOM 1795 N N . GLN A 1 227 ? -23.607 -20.840 0.865 1.00 73.31 227 GLN A N 1
ATOM 1796 C CA . GLN A 1 227 ? -23.015 -20.524 -0.434 1.00 73.31 227 GLN A CA 1
ATOM 1797 C C . GLN A 1 227 ? -21.592 -19.948 -0.277 1.00 73.31 227 GLN A C 1
ATOM 1799 O O . GLN A 1 227 ? -21.267 -19.342 0.751 1.00 73.31 227 GLN A O 1
ATOM 1804 N N . THR A 1 228 ? -20.757 -20.066 -1.317 1.00 84.88 228 THR A N 1
ATOM 1805 C CA . THR A 1 228 ? -19.451 -19.389 -1.361 1.00 84.88 228 THR A CA 1
ATOM 1806 C C . THR A 1 228 ? -19.625 -17.875 -1.175 1.00 84.88 228 THR A C 1
ATOM 1808 O O . THR A 1 228 ? -20.654 -17.295 -1.532 1.00 84.88 228 THR A O 1
ATOM 1811 N N . LYS A 1 229 ? -18.616 -17.193 -0.611 1.00 80.94 229 LYS A N 1
ATOM 1812 C CA . LYS A 1 229 ? -18.683 -15.739 -0.347 1.00 80.94 229 LYS A CA 1
ATOM 1813 C C . LYS A 1 229 ? -19.036 -14.927 -1.603 1.00 80.94 229 LYS A C 1
ATOM 1815 O O . LYS A 1 229 ? -19.751 -13.933 -1.495 1.00 80.94 229 LYS A O 1
ATOM 1820 N N . ALA A 1 230 ? -18.564 -15.360 -2.773 1.00 84.31 230 ALA A N 1
ATOM 1821 C CA . ALA A 1 230 ? -18.879 -14.739 -4.058 1.00 84.31 230 ALA A CA 1
ATOM 1822 C C . ALA A 1 230 ? -20.370 -14.872 -4.412 1.00 84.31 230 ALA A C 1
ATOM 1824 O O . ALA A 1 230 ? -21.018 -13.869 -4.708 1.00 84.31 230 ALA A O 1
ATOM 1825 N N . ALA A 1 231 ? -20.941 -16.074 -4.286 1.00 83.62 231 ALA A N 1
ATOM 1826 C CA . ALA A 1 231 ? -22.363 -16.315 -4.528 1.00 83.62 231 ALA A CA 1
ATOM 1827 C C . ALA A 1 231 ? -23.258 -15.526 -3.554 1.00 83.62 231 ALA A C 1
ATOM 1829 O O . ALA A 1 231 ? -24.195 -14.858 -3.992 1.00 83.62 231 ALA A O 1
ATOM 1830 N N . ARG A 1 232 ? -22.888 -15.459 -2.265 1.00 84.25 232 ARG A N 1
ATOM 1831 C CA . ARG A 1 232 ? -23.601 -14.644 -1.264 1.00 84.25 232 ARG A CA 1
ATOM 1832 C C . ARG A 1 232 ? -23.583 -13.149 -1.606 1.00 84.25 232 ARG A C 1
ATOM 1834 O O . ARG A 1 232 ? -24.598 -12.470 -1.442 1.00 84.25 232 ARG A O 1
ATOM 1841 N N . LYS A 1 233 ? -22.448 -12.616 -2.081 1.00 90.56 233 LYS A N 1
ATOM 1842 C CA . LYS A 1 233 ? -22.349 -11.212 -2.524 1.00 90.56 233 LYS A CA 1
ATOM 1843 C C . LYS A 1 233 ? -23.208 -10.954 -3.760 1.00 90.56 233 LYS A C 1
ATOM 1845 O O . LYS A 1 233 ? -23.912 -9.949 -3.791 1.00 90.56 233 LYS A O 1
ATOM 1850 N N . ALA A 1 234 ? -23.198 -11.868 -4.729 1.00 90.75 234 ALA A N 1
ATOM 1851 C CA . ALA A 1 234 ? -24.034 -11.767 -5.920 1.00 90.75 234 ALA A CA 1
ATOM 1852 C C . ALA A 1 234 ? -25.534 -11.805 -5.573 1.00 90.75 234 ALA A C 1
ATOM 1854 O O . ALA A 1 234 ? -26.305 -11.000 -6.092 1.00 90.75 234 ALA A O 1
ATOM 1855 N N . GLU A 1 235 ? -25.958 -12.683 -4.660 1.00 88.81 235 GLU A N 1
ATOM 1856 C CA . GLU A 1 235 ? -27.349 -12.749 -4.199 1.00 88.81 235 GLU A CA 1
ATOM 1857 C C . GLU A 1 235 ? -27.756 -11.496 -3.412 1.00 88.81 235 GLU A C 1
ATOM 1859 O O . GLU A 1 235 ? -28.796 -10.902 -3.695 1.00 88.81 235 GLU A O 1
ATOM 1864 N N . THR A 1 236 ? -26.904 -11.026 -2.494 1.00 89.31 236 THR A N 1
ATOM 1865 C CA . THR A 1 236 ? -27.133 -9.771 -1.755 1.00 89.31 236 THR A CA 1
ATOM 1866 C C . THR A 1 236 ? -27.239 -8.578 -2.707 1.00 89.31 236 THR A C 1
ATOM 1868 O O . THR A 1 236 ? -28.104 -7.722 -2.526 1.00 89.31 236 THR A O 1
ATOM 1871 N N . GLY A 1 237 ? -26.393 -8.530 -3.742 1.00 94.31 237 GLY A N 1
ATOM 1872 C CA . GLY A 1 237 ? -26.443 -7.517 -4.795 1.00 94.31 237 GLY A CA 1
ATOM 1873 C C . GLY A 1 237 ? -27.772 -7.541 -5.550 1.00 94.31 237 GLY A C 1
ATOM 1874 O O . GLY A 1 237 ? -28.430 -6.510 -5.659 1.00 94.31 237 GLY A O 1
ATOM 1875 N N . LYS A 1 238 ? -28.234 -8.728 -5.965 1.00 94.19 238 LYS A N 1
ATOM 1876 C CA . LYS A 1 238 ? -29.539 -8.909 -6.627 1.00 94.19 238 LYS A CA 1
ATOM 1877 C C . LYS A 1 238 ? -30.710 -8.500 -5.734 1.00 94.19 238 LYS A C 1
ATOM 1879 O O . LYS A 1 238 ? -31.642 -7.856 -6.206 1.00 94.19 238 LYS A O 1
ATOM 1884 N N . GLN A 1 239 ? -30.677 -8.849 -4.448 1.00 93.12 239 GLN A N 1
ATOM 1885 C CA . GLN A 1 239 ? -31.725 -8.452 -3.505 1.00 93.12 239 GLN A CA 1
ATOM 1886 C C . GLN A 1 239 ? -31.745 -6.938 -3.279 1.00 93.12 239 GLN A C 1
ATOM 1888 O O . GLN A 1 239 ? -32.823 -6.347 -3.244 1.00 93.12 239 GLN A O 1
ATOM 1893 N N . ARG A 1 240 ? -30.573 -6.300 -3.154 1.00 92.81 240 ARG A N 1
ATOM 1894 C CA . ARG A 1 240 ? -30.474 -4.838 -3.056 1.00 92.81 240 ARG A CA 1
ATOM 1895 C C . ARG A 1 240 ? -31.006 -4.164 -4.315 1.00 92.81 240 ARG A C 1
ATOM 1897 O O . ARG A 1 240 ? -31.862 -3.305 -4.170 1.00 92.81 240 ARG A O 1
ATOM 1904 N N . ALA A 1 241 ? -30.596 -4.619 -5.499 1.00 92.81 241 ALA A N 1
ATOM 1905 C CA . ALA A 1 241 ? -31.072 -4.093 -6.778 1.00 92.81 241 ALA A CA 1
ATOM 1906 C C . ALA A 1 241 ? -32.600 -4.198 -6.918 1.00 92.81 241 ALA A C 1
ATOM 1908 O O . ALA A 1 241 ? -33.260 -3.227 -7.260 1.00 92.81 241 ALA A O 1
ATOM 1909 N N . ARG A 1 242 ? -33.199 -5.339 -6.551 1.00 92.69 242 ARG A N 1
ATOM 1910 C CA . ARG A 1 242 ? -34.666 -5.490 -6.552 1.00 92.69 242 ARG A CA 1
ATOM 1911 C C . ARG A 1 242 ? -35.358 -4.555 -5.562 1.00 92.69 242 ARG A C 1
ATOM 1913 O O . ARG A 1 242 ? -36.434 -4.046 -5.851 1.00 92.69 242 ARG A O 1
ATOM 1920 N N . ARG A 1 243 ? -34.771 -4.343 -4.378 1.00 90.12 243 ARG A N 1
ATOM 1921 C CA . ARG A 1 243 ? -35.314 -3.409 -3.379 1.00 90.12 243 ARG A CA 1
ATOM 1922 C C . ARG A 1 243 ? -35.208 -1.961 -3.849 1.00 90.12 243 ARG A C 1
ATOM 1924 O O . ARG A 1 243 ? -36.150 -1.213 -3.619 1.00 90.12 243 ARG A O 1
ATOM 1931 N N . THR A 1 244 ? -34.108 -1.577 -4.498 1.00 87.25 244 THR A N 1
ATOM 1932 C CA . THR A 1 244 ? -33.935 -0.227 -5.050 1.00 87.25 244 THR A CA 1
ATOM 1933 C C . THR A 1 244 ? -34.850 -0.001 -6.246 1.00 87.25 244 THR A C 1
ATOM 1935 O O . THR A 1 244 ? -35.581 0.976 -6.232 1.00 87.25 244 THR A O 1
ATOM 1938 N N . GLU A 1 245 ? -34.939 -0.942 -7.188 1.00 86.75 245 GLU A N 1
ATOM 1939 C CA . GLU A 1 245 ? -35.834 -0.847 -8.352 1.00 86.75 245 GLU A CA 1
ATOM 1940 C C . GLU A 1 245 ? -37.313 -0.807 -7.930 1.00 86.75 245 GLU A C 1
ATOM 1942 O O . GLU A 1 245 ? -38.097 0.005 -8.422 1.00 86.75 245 GLU A O 1
ATOM 1947 N N . LYS A 1 246 ? -37.715 -1.645 -6.960 1.00 90.06 246 LYS A N 1
ATOM 1948 C CA . LYS A 1 246 ? -39.075 -1.608 -6.403 1.00 90.06 246 LYS A CA 1
ATOM 1949 C C . LYS A 1 246 ? -39.348 -0.290 -5.678 1.00 90.06 246 LYS A C 1
ATOM 1951 O O . LYS A 1 246 ? -40.454 0.230 -5.785 1.00 90.06 246 LYS A O 1
ATOM 1956 N N . ALA A 1 247 ? -38.362 0.247 -4.958 1.00 85.00 247 ALA A N 1
ATOM 1957 C CA . ALA A 1 247 ? -38.487 1.549 -4.314 1.00 85.00 247 ALA A CA 1
ATOM 1958 C C . ALA A 1 247 ? -38.603 2.675 -5.348 1.00 85.00 247 ALA A C 1
ATOM 1960 O O . ALA A 1 247 ? -39.451 3.537 -5.179 1.00 85.00 247 ALA A O 1
ATOM 1961 N N . GLU A 1 248 ? -37.813 2.655 -6.422 1.00 84.44 248 GLU A N 1
ATOM 1962 C CA . GLU A 1 248 ? -37.860 3.638 -7.510 1.00 84.44 248 GLU A CA 1
ATOM 1963 C C . GLU A 1 248 ? -39.204 3.619 -8.237 1.00 84.44 248 GLU A C 1
ATOM 1965 O O . GLU A 1 248 ? -39.829 4.671 -8.368 1.00 84.44 248 GLU A O 1
ATOM 1970 N N . ARG A 1 249 ? -39.704 2.429 -8.597 1.00 83.62 249 ARG A N 1
ATOM 1971 C CA . ARG A 1 249 ? -41.023 2.256 -9.225 1.00 83.62 249 ARG A CA 1
ATOM 1972 C C . ARG A 1 249 ? -42.174 2.710 -8.317 1.00 83.62 249 ARG A C 1
ATOM 1974 O O . ARG A 1 249 ? -43.177 3.202 -8.816 1.00 83.62 249 ARG A O 1
ATOM 1981 N N . ALA A 1 250 ? -42.020 2.598 -6.997 1.00 83.44 250 ALA A N 1
ATOM 1982 C CA . ALA A 1 250 ? -42.984 3.090 -6.008 1.00 83.44 250 ALA A CA 1
ATOM 1983 C C . ALA A 1 250 ? -42.801 4.582 -5.647 1.00 83.44 250 ALA A C 1
ATOM 1985 O O . ALA A 1 250 ? -43.321 5.035 -4.628 1.00 83.44 250 ALA A O 1
ATOM 1986 N N . GLY A 1 251 ? -42.048 5.348 -6.446 1.00 75.56 251 GLY A N 1
ATOM 1987 C CA . GLY A 1 251 ? -41.732 6.743 -6.149 1.00 75.56 251 GLY A CA 1
ATOM 1988 C C . GLY A 1 251 ? -40.626 6.851 -5.102 1.00 75.56 251 GLY A C 1
ATOM 1989 O O . GLY A 1 251 ? -40.836 7.375 -4.011 1.00 75.56 251 GLY A O 1
ATOM 1990 N N . GLY A 1 252 ? -39.446 6.330 -5.433 1.00 69.94 252 GLY A N 1
ATOM 1991 C CA . GLY A 1 252 ? -38.297 6.259 -4.531 1.00 69.94 252 GLY A CA 1
ATOM 1992 C C . GLY A 1 252 ? -37.773 7.628 -4.092 1.00 69.94 252 GLY A C 1
ATOM 1993 O O . GLY A 1 252 ? -38.358 8.671 -4.360 1.00 69.94 252 GLY A O 1
ATOM 1994 N N . LYS A 1 253 ? -36.615 7.656 -3.421 1.00 62.81 253 LYS A N 1
ATOM 1995 C CA . LYS A 1 253 ? -36.021 8.895 -2.873 1.00 62.81 253 LYS A CA 1
ATOM 1996 C C . LYS A 1 253 ? -35.969 10.068 -3.875 1.00 62.81 253 LYS A C 1
ATOM 1998 O O . LYS A 1 253 ? -36.171 11.201 -3.451 1.00 62.81 253 LYS A O 1
ATOM 2003 N N . ALA A 1 254 ? -35.811 9.790 -5.172 1.00 61.75 254 ALA A N 1
ATOM 2004 C CA . ALA A 1 254 ? -35.852 10.783 -6.248 1.00 61.75 254 ALA A CA 1
ATOM 2005 C C . ALA A 1 254 ? -37.214 11.501 -6.414 1.00 61.75 254 ALA A C 1
ATOM 2007 O O . ALA A 1 254 ? -37.243 12.686 -6.742 1.00 61.75 254 ALA A O 1
ATOM 2008 N N . SER A 1 255 ? -38.353 10.844 -6.153 1.00 61.25 255 SER A N 1
ATOM 2009 C CA . SER A 1 255 ? -39.670 11.506 -6.196 1.00 61.25 255 SER A CA 1
ATOM 2010 C C . SER A 1 255 ? -39.913 12.367 -4.945 1.00 61.25 255 SER A C 1
ATOM 2012 O O . SER A 1 255 ? -40.460 13.466 -5.040 1.00 61.25 255 SER A O 1
ATOM 2014 N N . ARG A 1 256 ? -39.434 11.920 -3.769 1.00 62.44 256 ARG A N 1
ATOM 2015 C CA . ARG A 1 256 ? -39.502 12.694 -2.512 1.00 62.44 256 ARG A CA 1
ATOM 2016 C C . ARG A 1 256 ? -38.661 13.967 -2.562 1.00 62.44 256 ARG A C 1
ATOM 2018 O O . ARG A 1 256 ? -39.036 14.959 -1.940 1.00 62.44 256 ARG A O 1
ATOM 2025 N N . GLU A 1 257 ? -37.547 13.953 -3.287 1.00 61.50 257 GLU A N 1
ATOM 2026 C CA . GLU A 1 257 ? -36.696 15.133 -3.454 1.00 61.50 257 GLU A CA 1
ATOM 2027 C C . GLU A 1 257 ? -37.372 16.213 -4.315 1.00 61.50 257 GLU A C 1
ATOM 2029 O O . GLU A 1 257 ? -37.362 17.389 -3.941 1.00 61.50 257 GLU A O 1
ATOM 2034 N N . LYS A 1 258 ? -38.079 15.818 -5.385 1.00 60.97 258 LYS A N 1
ATOM 2035 C CA . LYS A 1 258 ? -38.878 16.747 -6.206 1.00 60.97 258 LYS A CA 1
ATOM 2036 C C . LYS A 1 258 ? -40.029 17.391 -5.418 1.00 60.97 258 LYS A C 1
ATOM 2038 O O . LYS A 1 258 ? -40.271 18.585 -5.568 1.00 60.97 258 LYS A O 1
ATOM 2043 N N . GLY A 1 259 ? -40.674 16.655 -4.508 1.00 59.56 259 GLY A N 1
ATOM 2044 C CA . GLY A 1 259 ? -41.751 17.192 -3.659 1.00 59.56 259 GLY A CA 1
ATOM 2045 C C . GLY A 1 259 ? -41.299 18.207 -2.596 1.00 59.56 259 GLY A C 1
ATOM 2046 O O . GLY A 1 259 ? -42.074 19.081 -2.211 1.00 59.56 259 GLY A O 1
ATOM 2047 N N . LYS A 1 260 ? -40.043 18.140 -2.129 1.00 60.09 260 LYS A N 1
ATOM 2048 C CA . LYS A 1 260 ? -39.510 19.095 -1.136 1.00 60.09 260 LYS A CA 1
ATOM 2049 C C . LYS A 1 260 ? -39.094 20.439 -1.740 1.00 60.09 260 LYS A C 1
ATOM 2051 O O . LYS A 1 260 ? -39.204 21.445 -1.046 1.00 60.09 260 LYS A O 1
ATOM 2056 N N . LYS A 1 261 ? -38.660 20.483 -3.007 1.00 59.91 261 LYS A N 1
ATOM 2057 C CA . LYS A 1 261 ? -38.326 21.750 -3.690 1.00 59.91 261 LYS A CA 1
ATOM 2058 C C . LYS A 1 261 ? -39.562 22.558 -4.117 1.00 59.91 261 LYS A C 1
ATOM 2060 O O . LYS A 1 261 ? -39.462 23.771 -4.213 1.00 59.91 261 LYS A O 1
ATOM 2065 N N . GLY A 1 262 ? -40.723 21.921 -4.301 1.00 58.09 262 GLY A N 1
ATOM 2066 C CA . GLY A 1 262 ? -41.968 22.601 -4.696 1.00 58.09 262 GLY A CA 1
ATOM 2067 C C . GLY A 1 262 ? -42.786 23.238 -3.559 1.00 58.09 262 GLY A C 1
ATOM 2068 O O . GLY A 1 262 ? -43.673 24.030 -3.842 1.00 58.09 262 GLY A O 1
ATOM 2069 N N . ARG A 1 263 ? -42.506 22.924 -2.282 1.00 58.50 263 ARG A N 1
ATOM 2070 C CA . ARG A 1 263 ? -43.256 23.440 -1.106 1.00 58.50 263 ARG A CA 1
ATOM 2071 C C . ARG A 1 263 ? -42.668 24.706 -0.465 1.00 58.50 263 ARG A C 1
ATOM 2073 O O . ARG A 1 263 ? -43.137 25.117 0.589 1.00 58.50 263 ARG A O 1
ATOM 2080 N N . LYS A 1 264 ? -41.638 25.303 -1.074 1.00 58.59 264 LYS A N 1
ATOM 2081 C CA . LYS A 1 264 ? -41.081 26.615 -0.705 1.00 58.59 264 LYS A CA 1
ATOM 2082 C C . LYS A 1 264 ? -41.504 27.655 -1.751 1.00 58.59 264 LYS A C 1
ATOM 2084 O O . LYS A 1 264 ? -40.671 28.111 -2.526 1.00 58.59 264 LYS A O 1
ATOM 2089 N N . ARG A 1 265 ? -42.793 27.970 -1.820 1.00 49.19 265 ARG A N 1
ATOM 2090 C CA . ARG A 1 265 ? -43.322 29.210 -2.404 1.00 49.19 265 ARG A CA 1
ATOM 2091 C C . ARG A 1 265 ? -44.550 29.598 -1.604 1.00 49.19 265 ARG A C 1
ATOM 2093 O O . ARG A 1 265 ? -45.291 28.659 -1.234 1.00 49.19 265 ARG A O 1
#

Organism: NCBI:txid135208

InterPro domains:
  IPR019186 Nucleolar protein 12 [PF09805] (78-176)
  IPR019186 Nucleolar protein 12 [PTHR14577] (75-265)